Protein 3SIG (pdb70)

Radius of gyration: 17.41 Å; Cα contacts (8 Å, |Δi|>4): 545; chains: 1; bounding box: 47×41×45 Å

B-factor: mean 19.3, std 12.75, range [5.19, 103.25]

Structure (mmCIF, N/CA/C/O backbone):
data_3SIG
#
_entry.id   3SIG
#
_cell.length_a   50.130
_cell.length_b   106.390
_cell.length_c   44.160
_cell.angle_alpha   90.00
_cell.angle_beta   90.00
_cell.angle_gamma   90.00
#
_symmetry.space_group_name_H-M   'P 21 21 21'
#
loop_
_entity.id
_entity.type
_entity.pdbx_description
1 polymer 'poly(ADP-ribose) glycohydrolase'
2 non-polymer '[(2R,3S,4R,5R)-5-(6-AMINOPURIN-9-YL)-3,4-DIHYDROXY-OXOLAN-2-YL]METHYL [HYDROXY-[[(2R,3S,4R,5S)-3,4,5-TRIHYDROXYOXOLAN-2-YL]METHOXY]PHOSPHORYL] HYDROGEN PHOSPHATE'
3 water water
#
loop_
_atom_site.group_PDB
_atom_site.id
_atom_site.type_symbol
_atom_site.label_atom_id
_atom_site.label_alt_id
_atom_site.label_comp_id
_atom_site.label_asym_id
_atom_site.label_entity_id
_atom_site.label_seq_id
_atom_site.pdbx_PDB_ins_code
_atom_site.Cartn_x
_atom_site.Cartn_y
_atom_site.Cartn_z
_atom_site.occupancy
_atom_site.B_iso_or_equiv
_atom_site.auth_seq_id
_atom_site.auth_comp_id
_atom_site.auth_asym_id
_atom_site.auth_atom_id
_atom_site.pdbx_PDB_model_num
ATOM 1 N N . ARG A 1 1 ? 25.439 -7.574 -17.735 1.00 24.01 3 ARG A N 1
ATOM 2 C CA . ARG A 1 1 ? 25.076 -8.863 -18.331 1.00 25.60 3 ARG A CA 1
ATOM 3 C C . ARG A 1 1 ? 25.975 -9.996 -17.850 1.00 23.29 3 ARG A C 1
ATOM 4 O O . ARG A 1 1 ? 25.516 -11.113 -17.634 1.00 22.73 3 ARG A O 1
ATOM 9 N N . HIS A 1 2 ? 27.270 -9.752 -17.703 1.00 24.89 4 HIS A N 1
ATOM 10 C CA . HIS A 1 2 ? 28.132 -10.831 -17.271 1.00 21.64 4 HIS A CA 1
ATOM 11 C C . HIS A 1 2 ? 27.812 -11.257 -15.838 1.00 20.57 4 HIS A C 1
ATOM 12 O O . HIS A 1 2 ? 27.829 -12.440 -15.519 1.00 20.62 4 HIS A O 1
ATOM 27 N N . SER A 1 3 ? 27.534 -10.302 -14.970 1.00 21.52 5 SER A N 1
ATOM 28 C CA . SER A 1 3 ? 27.209 -10.645 -13.596 1.00 22.40 5 SER A CA 1
ATOM 29 C C . SER A 1 3 ? 25.886 -11.409 -13.510 1.00 16.49 5 SER A C 1
ATOM 30 O O . SER A 1 3 ? 25.751 -12.332 -12.719 1.00 18.97 5 SER A O 1
ATOM 38 N N . ARG A 1 4 ? 24.889 -10.981 -14.287 1.00 19.39 6 ARG A N 1
ATOM 39 C CA . ARG A 1 4 ? 23.631 -11.714 -14.383 1.00 15.96 6 ARG A CA 1
ATOM 40 C C . ARG A 1 4 ? 23.838 -13.132 -14.919 1.00 16.05 6 ARG A C 1
ATOM 41 O O . ARG A 1 4 ? 23.239 -14.065 -14.416 1.00 16.04 6 ARG A O 1
ATOM 62 N N . ARG A 1 5 ? 24.700 -13.301 -15.915 1.00 15.27 7 ARG A N 1
ATOM 63 C CA . ARG A 1 5 ? 24.975 -14.625 -16.451 1.00 16.52 7 ARG A CA 1
ATOM 64 C C . ARG A 1 5 ? 25.601 -15.508 -15.363 1.00 16.12 7 ARG A C 1
ATOM 65 O O . ARG A 1 5 ? 25.249 -16.691 -15.220 1.00 16.24 7 ARG A O 1
ATOM 86 N N . ALA A 1 6 ? 26.546 -14.963 -14.592 1.00 15.80 8 ALA A N 1
ATOM 87 C CA . ALA A 1 6 ? 27.184 -15.710 -13.516 1.00 17.20 8 ALA A CA 1
ATOM 88 C C . ALA A 1 6 ? 26.174 -16.125 -12.443 1.00 16.40 8 ALA A C 1
ATOM 89 O O . ALA A 1 6 ? 26.197 -17.253 -11.968 1.00 16.53 8 ALA A O 1
ATOM 96 N N . ILE A 1 7 ? 25.302 -15.205 -12.064 1.00 13.98 9 ILE A N 1
ATOM 97 C CA . ILE A 1 7 ? 24.272 -15.505 -11.083 1.00 13.55 9 ILE A CA 1
ATOM 98 C C . ILE A 1 7 ? 23.325 -16.605 -11.584 1.00 13.22 9 ILE A C 1
ATOM 99 O O . ILE A 1 7 ? 23.027 -17.564 -10.869 1.00 13.25 9 ILE A O 1
ATOM 115 N N . ALA A 1 8 ? 22.908 -16.490 -12.843 1.00 12.49 10 ALA A N 1
ATOM 116 C CA . ALA A 1 8 ? 22.072 -17.534 -13.437 1.00 12.55 10 ALA A CA 1
ATOM 117 C C . ALA A 1 8 ? 22.721 -18.904 -13.396 1.00 12.92 10 ALA A C 1
ATOM 118 O O . ALA A 1 8 ? 22.065 -19.882 -13.027 1.00 14.34 10 ALA A O 1
ATOM 125 N N . ALA A 1 9 ? 23.998 -18.998 -13.741 1.00 15.03 11 ALA A N 1
ATOM 126 C CA . ALA A 1 9 ? 24.671 -20.276 -13.701 1.00 14.72 11 ALA A CA 1
ATOM 127 C C . ALA A 1 9 ? 24.756 -20.803 -12.272 1.00 16.22 11 ALA A C 1
ATOM 128 O O . ALA A 1 9 ? 24.653 -22.008 -12.040 1.00 15.61 11 ALA A O 1
ATOM 135 N N . GLU A 1 10 ? 25.014 -19.912 -11.325 1.00 13.01 12 GLU A N 1
ATOM 136 C CA . GLU A 1 10 ? 25.081 -20.326 -9.922 1.00 14.28 12 GLU A CA 1
ATOM 137 C C . GLU A 1 10 ? 23.718 -20.884 -9.467 1.00 12.63 12 GLU A C 1
ATOM 138 O O . GLU A 1 10 ? 23.649 -21.894 -8.774 1.00 13.92 12 GLU A O 1
ATOM 150 N N . THR A 1 11 ? 22.645 -20.233 -9.897 1.00 12.87 13 THR A N 1
ATOM 151 C CA . THR A 1 11 ? 21.313 -20.710 -9.539 1.00 12.04 13 THR A CA 1
ATOM 152 C C . THR A 1 11 ? 21.063 -22.096 -10.131 1.00 12.59 13 THR A C 1
ATOM 153 O O . THR A 1 11 ? 20.561 -22.986 -9.440 1.00 12.96 13 THR A O 1
ATOM 164 N N . VAL A 1 12 ? 21.424 -22.317 -11.387 1.00 13.38 14 VAL A N 1
ATOM 165 C CA . VAL A 1 12 ? 21.300 -23.656 -11.929 1.00 15.75 14 VAL A CA 1
ATOM 166 C C . VAL A 1 12 ? 22.110 -24.688 -11.141 1.00 17.03 14 VAL A C 1
ATOM 167 O O . VAL A 1 12 ? 21.612 -25.782 -10.919 1.00 15.92 14 VAL A O 1
ATOM 180 N N . GLU A 1 13 ? 23.325 -24.345 -10.705 1.00 15.95 15 GLU A N 1
ATOM 181 C CA . GLU A 1 13 ? 24.138 -25.235 -9.859 1.00 14.67 15 GLU A CA 1
ATOM 182 C C . GLU A 1 13 ? 23.411 -25.542 -8.542 1.00 15.01 15 GLU A C 1
ATOM 183 O O . GLU A 1 13 ? 23.359 -26.683 -8.088 1.00 16.05 15 GLU A O 1
ATOM 195 N N . ILE A 1 14 ? 22.851 -24.501 -7.949 1.00 14.20 16 ILE A N 1
ATOM 196 C CA . ILE A 1 14 ? 22.121 -24.621 -6.685 1.00 16.12 16 ILE A CA 1
ATOM 197 C C . ILE A 1 14 ? 20.946 -25.568 -6.850 1.00 14.21 16 ILE A C 1
ATOM 198 O O . ILE A 1 14 ? 20.694 -26.434 -5.997 1.00 15.20 16 ILE A O 1
ATOM 214 N N . LEU A 1 15 ? 20.226 -25.427 -7.967 1.00 14.07 17 LEU A N 1
ATOM 215 C CA . LEU A 1 15 ? 19.061 -26.275 -8.200 1.00 13.73 17 LEU A CA 1
ATOM 216 C C . LEU A 1 15 ? 19.490 -27.723 -8.434 1.00 14.81 17 LEU A C 1
ATOM 217 O O . LEU A 1 15 ? 18.742 -28.629 -8.065 1.00 18.52 17 LEU A O 1
ATOM 233 N N . GLU A 1 16 ? 20.681 -27.964 -8.995 1.00 13.70 18 GLU A N 1
ATOM 234 C CA . GLU A 1 16 ? 21.176 -29.330 -9.127 1.00 17.08 18 GLU A CA 1
ATOM 235 C C . GLU A 1 16 ? 21.649 -29.912 -7.788 1.00 15.31 18 GLU A C 1
ATOM 236 O O . GLU A 1 16 ? 21.396 -31.073 -7.473 1.00 20.08 18 GLU A O 1
ATOM 248 N N . ARG A 1 17 ? 22.404 -29.135 -7.008 1.00 18.01 19 ARG A N 1
ATOM 249 C CA . ARG A 1 17 ? 23.032 -29.635 -5.792 1.00 18.77 19 ARG A CA 1
ATOM 250 C C . ARG A 1 17 ? 22.026 -29.701 -4.643 1.00 15.97 19 ARG A C 1
ATOM 251 O O . ARG A 1 17 ? 22.229 -30.460 -3.716 1.00 18.47 19 ARG A O 1
ATOM 272 N N . GLY A 1 18 ? 20.972 -28.907 -4.700 1.00 16.03 20 GLY A N 1
ATOM 273 C CA . GLY A 1 18 ? 19.925 -28.939 -3.685 1.00 16.20 20 GLY A CA 1
ATOM 274 C C . GLY A 1 18 ? 20.200 -28.131 -2.423 1.00 14.03 20 GLY A C 1
ATOM 275 O O . GLY A 1 18 ? 19.456 -28.273 -1.475 1.00 13.15 20 GLY A O 1
ATOM 279 N N . ARG A 1 19 ? 21.166 -27.227 -2.441 1.00 14.33 21 ARG A N 1
ATOM 280 C CA . ARG A 1 19 ? 21.484 -26.403 -1.273 1.00 13.43 21 ARG A CA 1
ATOM 281 C C . ARG A 1 19 ? 22.296 -25.204 -1.774 1.00 13.60 21 ARG A C 1
ATOM 282 O O . ARG A 1 19 ? 22.859 -25.226 -2.897 1.00 15.05 21 ARG A O 1
ATOM 303 N N . TYR A 1 20 ? 22.345 -24.153 -0.951 1.00 13.16 22 TYR A N 1
ATOM 304 C CA . TYR A 1 20 ? 23.202 -23.003 -1.215 1.00 12.74 22 TYR A CA 1
ATOM 305 C C . TYR A 1 20 ? 23.761 -22.475 0.077 1.00 12.59 22 TYR A C 1
ATOM 306 O O . TYR A 1 20 ? 23.284 -22.809 1.153 1.00 13.51 22 TYR A O 1
ATOM 324 N N . THR A 1 21 ? 24.791 -21.641 -0.025 1.00 13.59 23 THR A N 1
ATOM 325 C CA . THR A 1 21 ? 25.403 -21.026 1.124 1.00 13.27 23 THR A CA 1
ATOM 326 C C . THR A 1 21 ? 25.000 -19.556 1.221 1.00 14.83 23 THR A C 1
ATOM 327 O O . THR A 1 21 ? 25.259 -18.759 0.313 1.00 15.82 23 THR A O 1
ATOM 338 N N . ALA A 1 22 ? 24.330 -19.202 2.308 1.00 14.16 24 ALA A N 1
ATOM 339 C CA . ALA A 1 22 ? 23.922 -17.838 2.561 1.00 14.98 24 ALA A CA 1
ATOM 340 C C . ALA A 1 22 ? 25.099 -16.987 3.023 1.00 16.04 24 ALA A C 1
ATOM 341 O O . ALA A 1 22 ? 26.161 -17.505 3.373 1.00 15.64 24 ALA A O 1
ATOM 348 N N . PRO A 1 23 ? 24.924 -15.659 3.041 1.00 16.31 25 PRO A N 1
ATOM 349 C CA . PRO A 1 23 ? 26.070 -14.817 3.377 1.00 17.44 25 PRO A CA 1
ATOM 350 C C . PRO A 1 23 ? 26.617 -15.023 4.784 1.00 18.91 25 PRO A C 1
ATOM 351 O O . PRO A 1 23 ? 27.807 -14.793 4.993 1.00 21.06 25 PRO A O 1
ATOM 362 N N . SER A 1 24 ? 25.774 -15.443 5.723 1.00 18.42 26 SER A N 1
ATOM 363 C CA . SER A 1 24 ? 26.230 -15.733 7.088 1.00 19.70 26 SER A CA 1
ATOM 364 C C . SER A 1 24 ? 27.111 -16.951 7.111 1.00 17.40 26 SER A C 1
ATOM 365 O O . SER A 1 24 ? 27.862 -17.142 8.071 1.00 21.40 26 SER A O 1
ATOM 373 N N . GLY A 1 25 ? 27.038 -17.773 6.084 1.00 18.42 27 GLY A N 1
ATOM 374 C CA . GLY A 1 25 ? 27.694 -19.064 6.066 1.00 16.47 27 GLY A CA 1
ATOM 375 C C . GLY A 1 25 ? 26.740 -20.215 6.283 1.00 16.65 27 GLY A C 1
ATOM 376 O O . GLY A 1 25 ? 27.117 -21.359 6.047 1.00 16.48 27 GLY A O 1
ATOM 380 N N . ARG A 1 26 ? 25.509 -19.934 6.699 1.00 17.16 28 ARG A N 1
ATOM 381 C CA . ARG A 1 26 ? 24.482 -20.960 6.831 1.00 15.80 28 ARG A CA 1
ATOM 382 C C . ARG A 1 26 ? 24.309 -21.677 5.491 1.00 12.49 28 ARG A C 1
ATOM 383 O O . ARG A 1 26 ? 24.174 -21.042 4.460 1.00 13.88 28 ARG A O 1
ATOM 404 N N . VAL A 1 27 ? 24.268 -23.007 5.523 1.00 13.87 29 VAL A N 1
ATOM 405 C CA . VAL A 1 27 ? 23.984 -23.799 4.340 1.00 13.06 29 VAL A CA 1
ATOM 406 C C 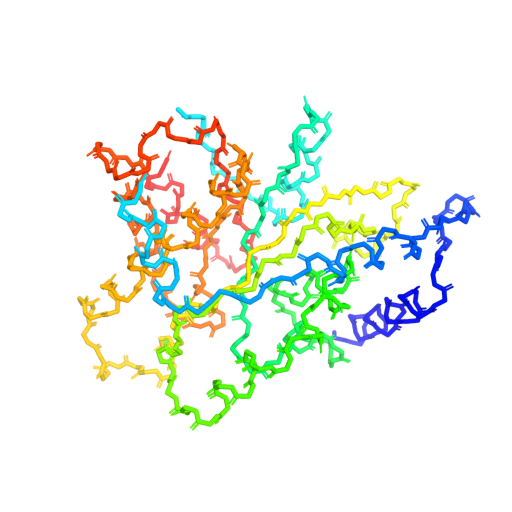. VAL A 1 27 ? 22.493 -24.158 4.355 1.00 11.90 29 VAL A C 1
ATOM 407 O O . VAL A 1 27 ? 21.998 -24.836 5.258 1.00 14.30 29 VAL A O 1
ATOM 420 N N . VAL A 1 28 ? 21.795 -23.657 3.366 1.00 11.14 30 VAL A N 1
ATOM 421 C CA . VAL A 1 28 ? 20.356 -23.745 3.292 1.00 12.66 30 VAL A CA 1
ATOM 422 C C . VAL A 1 28 ? 19.932 -24.854 2.322 1.00 12.45 30 VAL A C 1
ATOM 423 O O . VAL A 1 28 ? 20.270 -24.815 1.144 1.00 11.46 30 VAL A O 1
ATOM 436 N N . PRO A 1 29 ? 19.161 -25.849 2.805 1.00 12.01 31 PRO A N 1
ATOM 437 C CA . PRO A 1 29 ? 18.678 -26.918 1.926 1.00 12.00 31 PRO A CA 1
ATOM 438 C C . PRO A 1 29 ? 17.440 -26.500 1.136 1.00 12.48 31 PRO A C 1
ATOM 439 O O . PRO A 1 29 ? 16.561 -25.904 1.734 1.00 13.57 31 PRO A O 1
ATOM 450 N N . ILE A 1 30 ? 17.390 -26.801 -0.148 1.00 11.29 32 ILE A N 1
ATOM 451 C CA . ILE A 1 30 ? 16.218 -26.455 -0.962 1.00 10.60 32 ILE A CA 1
ATOM 452 C C . ILE A 1 30 ? 15.731 -27.607 -1.823 1.00 11.43 32 ILE A C 1
ATOM 453 O O . ILE A 1 30 ? 14.708 -27.470 -2.506 1.00 10.81 32 ILE A O 1
ATOM 469 N N . ALA A 1 31 ? 16.402 -28.758 -1.813 1.00 11.00 33 ALA A N 1
ATOM 470 C CA . ALA A 1 31 ? 16.041 -29.804 -2.764 1.00 14.25 33 ALA A CA 1
ATOM 471 C C . ALA A 1 31 ? 14.599 -30.262 -2.595 1.00 11.44 33 ALA A C 1
ATOM 472 O O . ALA A 1 31 ? 13.892 -30.461 -3.586 1.00 11.52 33 ALA A O 1
ATOM 479 N N . ASP A 1 32 ? 14.149 -30.449 -1.372 1.00 11.20 34 ASP A N 1
ATOM 480 C CA . ASP A 1 32 ? 12.799 -30.943 -1.161 1.00 12.48 34 ASP A CA 1
ATOM 481 C C . ASP A 1 32 ? 11.771 -29.934 -1.656 1.00 11.75 34 ASP A C 1
ATOM 482 O O . ASP A 1 32 ? 10.802 -30.301 -2.332 1.00 12.76 34 ASP A O 1
ATOM 491 N N . HIS A 1 33 ? 11.926 -28.668 -1.313 1.00 11.98 35 HIS A N 1
ATOM 492 C CA . HIS A 1 33 ? 10.960 -27.680 -1.769 1.00 12.88 35 HIS A CA 1
ATOM 493 C C . HIS A 1 33 ? 10.984 -27.516 -3.281 1.00 9.64 35 HIS A C 1
ATOM 494 O O . HIS A 1 33 ? 9.914 -27.360 -3.897 1.00 10.54 35 HIS A O 1
ATOM 509 N N . VAL A 1 34 ? 12.152 -27.577 -3.909 1.00 9.86 36 VAL A N 1
ATOM 510 C CA . VAL A 1 34 ? 12.235 -27.497 -5.366 1.00 10.69 36 VAL A CA 1
ATOM 511 C C . VAL A 1 34 ? 11.530 -28.693 -5.993 1.00 9.27 36 VAL A C 1
ATOM 512 O O . VAL A 1 34 ? 10.732 -28.535 -6.918 1.00 10.10 36 VAL A O 1
ATOM 525 N N . ALA A 1 35 ? 11.813 -29.894 -5.507 1.00 10.88 37 ALA A N 1
ATOM 526 C CA . ALA A 1 35 ? 11.167 -31.111 -6.018 1.00 12.34 37 ALA A CA 1
ATOM 527 C C . ALA A 1 35 ? 9.664 -31.067 -5.856 1.00 10.56 37 ALA A C 1
ATOM 528 O O . ALA A 1 35 ? 8.943 -31.466 -6.783 1.00 12.27 37 ALA A O 1
ATOM 535 N N . GLN A 1 36 ? 9.174 -30.536 -4.748 1.00 11.08 38 GLN A N 1
ATOM 536 C CA . GLN A 1 36 ? 7.745 -30.413 -4.521 1.00 12.28 38 GLN A CA 1
ATOM 537 C C . GLN A 1 36 ? 7.152 -29.449 -5.535 1.00 10.61 38 GLN A C 1
ATOM 538 O O . GLN A 1 36 ? 6.084 -29.697 -6.107 1.00 10.94 38 GLN A O 1
ATOM 552 N N . ALA A 1 37 ? 7.794 -28.317 -5.764 1.00 9.37 39 ALA A N 1
ATOM 553 C CA . ALA A 1 37 ? 7.301 -27.361 -6.731 1.00 8.52 39 ALA A CA 1
ATOM 554 C C . ALA A 1 37 ? 7.237 -27.980 -8.124 1.00 8.56 39 ALA A C 1
ATOM 555 O O . ALA A 1 37 ? 6.256 -27.778 -8.848 1.00 9.41 39 ALA A O 1
ATOM 562 N N . VAL A 1 38 ? 8.266 -28.716 -8.527 1.00 9.45 40 VAL A N 1
ATOM 563 C CA . VAL A 1 38 ? 8.274 -29.338 -9.845 1.00 10.28 40 VAL A CA 1
ATOM 564 C C . VAL A 1 38 ? 7.151 -30.367 -9.961 1.00 8.64 40 VAL A C 1
ATOM 565 O O . VAL A 1 38 ? 6.393 -30.369 -10.922 1.00 9.96 40 VAL A O 1
ATOM 578 N N . ARG A 1 39 ? 7.036 -31.233 -8.959 1.00 10.15 41 ARG A N 1
ATOM 579 C CA . ARG A 1 39 ? 6.018 -32.297 -9.000 1.00 11.52 41 ARG A CA 1
ATOM 580 C C . ARG A 1 39 ? 4.593 -31.757 -8.976 1.00 10.45 41 ARG A C 1
ATOM 581 O O . ARG A 1 39 ? 3.686 -32.415 -9.491 1.00 13.61 41 ARG A O 1
ATOM 602 N N . GLY A 1 40 ? 4.422 -30.571 -8.420 1.00 9.70 42 GLY A N 1
ATOM 603 C CA . GLY A 1 40 ? 3.119 -29.932 -8.344 1.00 9.99 42 GLY A CA 1
ATOM 604 C C . GLY A 1 40 ? 2.797 -29.016 -9.515 1.00 9.66 42 GLY A C 1
ATOM 605 O O . GLY A 1 40 ? 1.730 -28.431 -9.585 1.00 9.66 42 GLY A O 1
ATOM 609 N N . THR A 1 41 ? 3.753 -28.864 -10.431 1.00 8.53 43 THR A N 1
ATOM 610 C CA . THR A 1 41 ? 3.555 -27.968 -11.581 1.00 8.20 43 THR A CA 1
ATOM 611 C C . THR A 1 41 ? 2.516 -28.496 -12.529 1.00 8.98 43 THR A C 1
ATOM 612 O O . THR A 1 41 ? 2.531 -29.688 -12.840 1.00 11.68 43 THR A O 1
ATOM 623 N N . ARG A 1 42 ? 1.640 -27.625 -12.994 1.00 9.58 44 ARG A N 1
ATOM 624 C CA . ARG A 1 42 ? 0.558 -28.021 -13.871 1.00 9.85 44 ARG A CA 1
ATOM 625 C C . ARG A 1 42 ? 0.460 -27.107 -15.066 1.00 9.52 44 ARG A C 1
ATOM 626 O O . ARG A 1 42 ? 0.572 -25.883 -14.965 1.00 10.97 44 ARG A O 1
ATOM 647 N N . LEU A 1 43 ? 0.236 -27.705 -16.221 1.00 10.54 45 LEU A N 1
ATOM 648 C CA . LEU A 1 43 ? -0.106 -26.966 -17.425 1.00 10.88 45 LEU A CA 1
ATOM 649 C C . LEU A 1 43 ? -1.615 -26.883 -17.565 1.00 9.90 45 LEU A C 1
ATOM 650 O O . LEU A 1 43 ? -2.278 -27.910 -17.562 1.00 12.41 45 LEU A O 1
ATOM 666 N N . TYR A 1 44 ? -2.139 -25.684 -17.681 1.00 9.95 46 TYR A N 1
ATOM 667 C CA . TYR A 1 44 ? -3.551 -25.455 -17.994 1.00 10.62 46 TYR A CA 1
ATOM 668 C C . TYR A 1 44 ? -3.708 -25.027 -19.435 1.00 13.45 46 TYR A C 1
ATOM 669 O O . TYR A 1 44 ? -3.134 -24.011 -19.846 1.00 13.48 46 TYR A O 1
ATOM 687 N N . ARG A 1 45 ? -4.474 -25.801 -20.202 1.00 13.45 47 ARG A N 1
ATOM 688 C CA . ARG A 1 45 ? -4.841 -25.420 -21.560 1.00 14.11 47 ARG A CA 1
ATOM 689 C C . ARG A 1 45 ? -5.919 -24.344 -21.515 1.00 12.52 47 ARG A C 1
ATOM 690 O O . ARG A 1 45 ? -6.662 -24.233 -20.550 1.00 13.41 47 ARG A O 1
ATOM 711 N N . PRO A 1 46 ? -6.054 -23.595 -22.619 1.00 13.14 48 PRO A N 1
ATOM 712 C CA . PRO A 1 46 ? -6.992 -22.478 -22.648 1.00 13.81 48 PRO A CA 1
ATOM 713 C C . PRO A 1 46 ? -8.397 -22.860 -22.230 1.00 14.00 48 PRO A C 1
ATOM 714 O O . PRO A 1 46 ? -9.032 -22.110 -21.493 1.00 16.61 48 PRO A O 1
ATOM 725 N N . GLU A 1 47 ? -8.864 -24.033 -22.664 1.00 15.33 49 GLU A N 1
ATOM 726 C CA . GLU A 1 47 ? -10.243 -24.416 -22.428 1.00 18.15 49 GLU A CA 1
ATOM 727 C C . GLU A 1 47 ? -10.498 -24.878 -20.998 1.00 16.50 49 GLU A C 1
ATOM 728 O O . GLU A 1 47 ? -11.602 -24.744 -20.491 1.00 17.35 49 GLU A O 1
ATOM 740 N N . LYS A 1 48 ? -9.462 -25.355 -20.311 1.00 16.52 50 LYS A N 1
ATOM 741 C CA . LYS A 1 48 ? -9.623 -25.706 -18.918 1.00 15.06 50 LYS A CA 1
ATOM 742 C C . LYS A 1 48 ? -9.779 -24.435 -18.068 1.00 14.99 50 LYS A C 1
ATOM 743 O O . LYS A 1 48 ? -10.607 -24.361 -17.159 1.00 15.09 50 LYS A O 1
ATOM 762 N N . LEU A 1 49 ? -8.999 -23.405 -18.400 1.00 14.60 51 LEU A N 1
ATOM 763 C CA . LEU A 1 49 ? -9.127 -22.116 -17.733 1.00 12.92 51 LEU A CA 1
ATOM 764 C C . LEU A 1 49 ? -10.510 -21.486 -18.016 1.00 11.78 51 LEU A C 1
ATOM 765 O O . LEU A 1 49 ? -11.117 -20.864 -17.150 1.00 14.19 51 LEU A O 1
ATOM 781 N N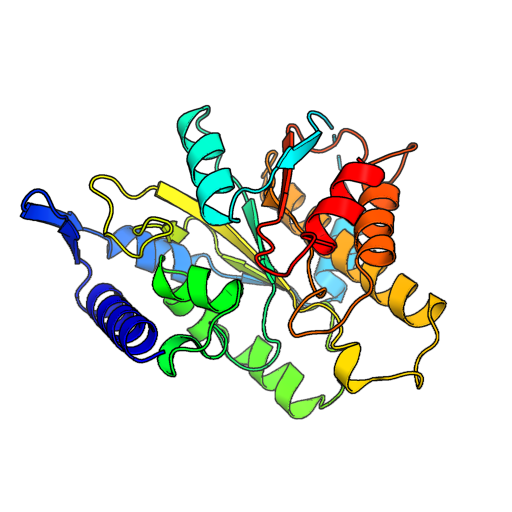 . ALA A 1 50 ? -11.001 -21.662 -19.243 1.00 14.80 52 ALA A N 1
ATOM 782 C CA . ALA A 1 50 ? -12.337 -21.181 -19.589 1.00 13.92 52 ALA A CA 1
ATOM 783 C C . ALA A 1 50 ? -13.393 -21.862 -18.718 1.00 15.07 52 ALA A C 1
ATOM 784 O O . ALA A 1 50 ? -14.341 -21.226 -18.273 1.00 15.98 52 ALA A O 1
ATOM 791 N N . VAL A 1 51 ? -13.222 -23.158 -18.457 1.00 16.27 53 VAL A N 1
ATOM 792 C CA . VAL A 1 51 ? -14.120 -23.832 -17.536 1.00 19.20 53 VAL A CA 1
ATOM 793 C C . VAL A 1 51 ? -14.075 -23.233 -16.129 1.00 19.39 53 VAL A C 1
ATOM 794 O O . VAL A 1 51 ? -15.132 -23.019 -15.538 1.00 19.99 53 VAL A O 1
ATOM 807 N N . LEU A 1 52 ? -12.878 -22.887 -15.636 1.00 20.86 54 LEU A N 1
ATOM 808 C CA . LEU A 1 52 ? -12.768 -22.223 -14.325 1.00 24.51 54 LEU A CA 1
ATOM 809 C C . LEU A 1 52 ? -13.566 -20.909 -14.282 1.00 23.79 54 LEU A C 1
ATOM 810 O O . LEU A 1 52 ? -14.242 -20.577 -13.292 1.00 24.15 54 LEU A O 1
ATOM 826 N N . LEU A 1 53 ? -13.547 -20.172 -15.385 1.00 18.61 55 LEU A N 1
ATOM 827 C CA . LEU A 1 53 ? -14.255 -18.894 -15.449 1.00 19.80 55 LEU A CA 1
ATOM 828 C C . LEU A 1 53 ? -15.780 -19.010 -15.445 1.00 21.63 55 LEU A C 1
ATOM 829 O O . LEU A 1 53 ? -16.477 -18.057 -15.145 1.00 22.80 55 LEU A O 1
ATOM 845 N N . GLU A 1 54 ? -16.326 -20.167 -15.831 1.00 21.56 56 GLU A N 1
ATOM 846 C CA . GLU A 1 54 ? -17.769 -20.385 -15.732 1.00 25.64 56 GLU A CA 1
ATOM 847 C C . GLU A 1 54 ? -18.134 -20.583 -14.279 1.00 33.15 56 GLU A C 1
ATOM 848 O O . GLU A 1 54 ? -19.254 -20.283 -13.862 1.00 40.21 56 GLU A O 1
ATOM 860 N N . GLY A 1 55 ? -17.196 -21.139 -13.524 1.00 42.84 57 GLY A N 1
ATOM 861 C CA . GLY A 1 55 ? -17.398 -21.380 -12.109 1.00 55.47 57 GLY A CA 1
ATOM 862 C C . GLY A 1 55 ? -17.245 -20.112 -11.293 1.00 62.73 57 GLY A C 1
ATOM 863 O O . GLY A 1 55 ? -17.206 -20.159 -10.065 1.00 66.65 57 GLY A O 1
ATOM 867 N N . THR A 1 65 ? -11.364 -5.703 -1.342 1.00 22.40 67 THR A N 1
ATOM 868 C CA . THR A 1 65 ? -9.972 -6.029 -1.682 1.00 18.73 67 THR A CA 1
ATOM 869 C C . THR A 1 65 ? -9.040 -4.846 -1.417 1.00 18.46 67 THR A C 1
ATOM 870 O O . THR A 1 65 ? -9.346 -3.716 -1.798 1.00 20.32 67 THR A O 1
ATOM 881 N N A ARG A 1 66 ? -7.907 -5.108 -0.770 0.51 13.42 68 ARG A N 1
ATOM 882 N N B ARG A 1 66 ? -7.933 -5.095 -0.734 0.49 12.84 68 ARG A N 1
ATOM 883 C CA A ARG A 1 66 ? -6.831 -4.129 -0.613 0.51 14.36 68 ARG A CA 1
ATOM 884 C CA B ARG A 1 66 ? -6.882 -4.103 -0.661 0.49 14.46 68 ARG A CA 1
ATOM 885 C C A ARG A 1 66 ? -6.000 -4.076 -1.899 0.51 12.72 68 ARG A C 1
ATOM 886 C C B ARG A 1 66 ? -6.182 -4.116 -2.010 0.49 12.07 68 ARG A C 1
ATOM 887 O O A ARG A 1 66 ? -5.355 -5.076 -2.260 0.51 12.15 68 ARG A O 1
ATOM 888 O O B ARG A 1 66 ? -5.815 -5.189 -2.519 0.49 9.94 68 ARG A O 1
ATOM 929 N N . ILE A 1 67 ? -6.012 -2.938 -2.599 1.00 13.79 69 ILE A N 1
ATOM 930 C CA . ILE A 1 67 ? -5.277 -2.791 -3.853 1.00 15.47 69 ILE A CA 1
ATOM 931 C C . ILE A 1 67 ? -4.187 -1.754 -3.641 1.00 17.47 69 ILE A C 1
ATOM 932 O O . ILE A 1 67 ? -4.466 -0.623 -3.212 1.00 21.17 69 ILE A O 1
ATOM 949 N N . GLU A 1 68 ? -2.936 -2.125 -3.893 1.00 17.46 70 GLU A N 1
ATOM 950 C CA . GLU A 1 68 ? -1.789 -1.221 -3.735 1.00 19.36 70 GLU A CA 1
ATOM 951 C C . GLU A 1 68 ? -1.063 -1.158 -5.077 1.00 15.23 70 GLU A C 1
ATOM 952 O O . GLU A 1 68 ? -0.948 -2.175 -5.757 1.00 14.51 70 GLU A O 1
ATOM 964 N N . VAL A 1 69 ? -0.545 0.006 -5.428 1.00 15.93 71 VAL A N 1
ATOM 965 C CA . VAL A 1 69 ? 0.421 0.147 -6.506 1.00 14.41 71 VAL A CA 1
ATOM 966 C C . VAL A 1 69 ? 1.706 0.570 -5.841 1.00 13.80 71 VAL A C 1
ATOM 967 O O . VAL A 1 69 ? 1.715 1.560 -5.094 1.00 15.94 71 VAL A O 1
ATOM 980 N N . THR A 1 70 ? 2.796 -0.152 -6.097 1.00 13.38 72 THR A N 1
ATOM 981 C CA . THR A 1 70 ? 4.083 0.164 -5.489 1.00 13.08 72 THR A CA 1
ATOM 982 C C . THR A 1 70 ? 5.160 0.135 -6.547 1.00 13.02 72 THR A C 1
ATOM 983 O O . THR A 1 70 ? 4.916 -0.353 -7.667 1.00 12.59 72 THR A O 1
ATOM 994 N N . GLU A 1 71 ? 6.332 0.652 -6.188 1.00 13.64 73 GLU A N 1
ATOM 995 C CA . GLU A 1 71 ? 7.505 0.569 -7.071 1.00 14.52 73 GLU A CA 1
ATOM 996 C C . GLU A 1 71 ? 8.395 -0.634 -6.761 1.00 16.05 73 GLU A C 1
ATOM 997 O O . GLU A 1 71 ? 9.549 -0.698 -7.218 1.00 16.09 73 GLU A O 1
ATOM 1009 N N . GLU A 1 72 ? 7.852 -1.579 -6.007 1.00 13.06 74 GLU A N 1
ATOM 1010 C CA . GLU A 1 72 ? 8.550 -2.802 -5.694 1.00 13.11 74 GLU A CA 1
ATOM 1011 C C . GLU A 1 72 ? 8.754 -3.645 -6.916 1.00 11.03 74 GLU A C 1
ATOM 1012 O O . GLU A 1 72 ? 7.952 -3.660 -7.839 1.00 10.46 74 GLU A O 1
ATOM 1024 N N . THR A 1 73 ? 9.813 -4.434 -6.893 1.00 10.45 75 THR A N 1
ATOM 1025 C CA . THR A 1 73 ? 9.915 -5.561 -7.794 1.00 10.11 75 THR A CA 1
ATOM 1026 C C . THR A 1 73 ? 8.852 -6.596 -7.413 1.00 9.33 75 THR A C 1
ATOM 1027 O O . THR A 1 73 ? 8.327 -6.623 -6.289 1.00 9.52 75 THR A O 1
ATOM 1038 N N . THR A 1 74 ? 8.555 -7.484 -8.350 1.00 8.48 76 THR A N 1
ATOM 1039 C CA . THR A 1 74 ? 7.663 -8.615 -8.085 1.00 9.07 76 THR A CA 1
ATOM 1040 C C . THR A 1 74 ? 8.090 -9.345 -6.823 1.00 8.14 76 THR A C 1
ATOM 1041 O O . THR A 1 74 ? 7.276 -9.633 -5.933 1.00 9.09 76 THR A O 1
ATOM 1052 N N . LEU A 1 75 ? 9.351 -9.706 -6.751 1.00 8.76 77 LEU A N 1
ATOM 1053 C CA . LEU A 1 75 ? 9.822 -10.477 -5.603 1.00 10.18 77 LEU A CA 1
ATOM 1054 C C . LEU A 1 75 ? 9.800 -9.714 -4.308 1.00 9.63 77 LEU A C 1
ATOM 1055 O O . LEU A 1 75 ? 9.491 -10.292 -3.265 1.00 10.56 77 LEU A O 1
ATOM 1071 N N . ALA A 1 76 ? 10.088 -8.421 -4.331 1.00 10.02 78 ALA A N 1
ATOM 1072 C CA . ALA A 1 76 ? 10.084 -7.648 -3.095 1.00 10.28 78 ALA A CA 1
ATOM 1073 C C . ALA A 1 76 ? 8.664 -7.587 -2.547 1.00 10.58 78 ALA A C 1
ATOM 1074 O O . ALA A 1 76 ? 8.419 -7.746 -1.355 1.00 11.49 78 ALA A O 1
ATOM 1081 N N . ALA A 1 77 ? 7.698 -7.363 -3.424 1.00 9.86 79 ALA A N 1
ATOM 1082 C CA . ALA A 1 77 ? 6.308 -7.330 -2.980 1.00 9.18 79 ALA A CA 1
ATOM 1083 C C . ALA A 1 77 ? 5.917 -8.694 -2.429 1.00 8.80 79 ALA A C 1
ATOM 1084 O O . ALA A 1 77 ? 5.252 -8.789 -1.375 1.00 10.46 79 ALA A O 1
ATOM 1091 N N . ALA A 1 78 ? 6.257 -9.761 -3.111 1.00 9.31 80 ALA A N 1
ATOM 1092 C CA . ALA A 1 78 ? 5.945 -11.109 -2.637 1.00 9.04 80 ALA A CA 1
ATOM 1093 C C . ALA A 1 78 ? 6.564 -11.389 -1.281 1.00 9.40 80 ALA A C 1
ATOM 1094 O O . ALA A 1 78 ? 5.908 -11.940 -0.389 1.00 10.78 80 ALA A O 1
ATOM 1101 N N . ARG A 1 79 ? 7.789 -10.937 -1.056 1.00 9.69 81 ARG A N 1
ATOM 1102 C CA . ARG A 1 79 ? 8.458 -11.169 0.213 1.00 10.86 81 ARG A CA 1
ATOM 1103 C C . ARG A 1 79 ? 7.773 -10.417 1.328 1.00 12.33 81 ARG A C 1
ATOM 1104 O O . ARG A 1 79 ? 7.626 -10.933 2.446 1.00 12.78 81 ARG A O 1
ATOM 1125 N N . ARG A 1 80 ? 7.391 -9.171 1.067 1.00 10.99 82 ARG A N 1
ATOM 1126 C CA . ARG A 1 80 ? 6.687 -8.347 2.038 1.00 12.81 82 ARG A CA 1
ATOM 1127 C C . ARG A 1 80 ? 5.388 -9.014 2.459 1.00 14.52 82 ARG A C 1
ATOM 1128 O O . ARG A 1 80 ? 5.079 -9.129 3.651 1.00 15.55 82 ARG A O 1
ATOM 1149 N N . LEU A 1 81 ? 4.590 -9.429 1.494 1.00 11.62 83 LEU A N 1
ATOM 1150 C CA . LEU A 1 81 ? 3.324 -10.064 1.804 1.00 11.33 83 LEU A CA 1
ATOM 1151 C C . LEU A 1 81 ? 3.520 -11.392 2.535 1.00 12.48 83 LEU A C 1
ATOM 1152 O O . LEU A 1 81 ? 2.769 -11.711 3.455 1.00 12.95 83 LEU A O 1
ATOM 1168 N N . THR A 1 82 ? 4.526 -12.155 2.147 1.00 11.12 84 THR A N 1
ATOM 1169 C CA . THR A 1 82 ? 4.740 -13.467 2.732 1.00 11.72 84 THR A CA 1
ATOM 1170 C C . THR A 1 82 ? 5.141 -13.327 4.205 1.00 15.11 84 THR A C 1
ATOM 1171 O O . THR A 1 82 ? 4.735 -14.148 5.031 1.00 16.53 84 THR A O 1
ATOM 1182 N N . GLY A 1 83 ? 5.813 -12.254 4.569 1.00 12.51 85 GLY A N 1
ATOM 1183 C CA . GLY A 1 83 ? 6.205 -12.044 5.961 1.00 16.02 85 GLY A CA 1
ATOM 1184 C C . GLY A 1 83 ? 5.009 -11.707 6.848 1.00 17.02 85 GLY A C 1
ATOM 1185 O O . GLY A 1 83 ? 5.080 -11.855 8.089 1.00 18.18 85 GLY A O 1
ATOM 1189 N N . ALA A 1 84 ? 3.908 -11.246 6.249 1.00 16.46 86 ALA A N 1
ATOM 1190 C CA . ALA A 1 84 ? 2.800 -10.647 7.010 1.00 15.88 86 ALA A CA 1
ATOM 1191 C C . ALA A 1 84 ? 1.659 -11.607 7.299 1.00 15.13 86 ALA A C 1
ATOM 1192 O O . ALA A 1 84 ? 0.849 -11.312 8.168 1.00 15.98 86 ALA A O 1
ATOM 1199 N N . ALA A 1 85 ? 1.602 -12.752 6.631 1.00 14.51 87 ALA A N 1
ATOM 1200 C CA . ALA A 1 85 ? 0.533 -13.725 6.840 1.00 16.24 87 ALA A CA 1
ATOM 1201 C C . ALA A 1 85 ? 0.933 -15.060 6.243 1.00 14.58 87 ALA A C 1
ATOM 1202 O O . ALA A 1 85 ? 1.765 -15.091 5.352 1.00 18.59 87 ALA A O 1
ATOM 1209 N N . GLY A 1 86 ? 0.309 -16.144 6.667 1.00 16.90 88 GLY A N 1
ATOM 1210 C CA . GLY A 1 86 ? 0.760 -17.472 6.311 1.00 18.74 88 GLY A CA 1
ATOM 1211 C C . GLY A 1 86 ? 0.223 -18.056 5.009 1.00 21.49 88 GLY A C 1
ATOM 1212 O O . GLY A 1 86 ? 0.661 -19.134 4.598 1.00 23.64 88 GLY A O 1
ATOM 1216 N N . ASP A 1 87 ? -0.725 -17.395 4.345 1.00 16.15 89 ASP A N 1
ATOM 1217 C CA . ASP A 1 87 ? -1.277 -17.951 3.113 1.00 15.46 89 ASP A CA 1
ATOM 1218 C C . ASP A 1 87 ? -0.300 -17.644 1.970 1.00 14.69 89 ASP A C 1
ATOM 1219 O O . ASP A 1 87 ? 0.212 -16.531 1.821 1.00 13.37 89 ASP A O 1
ATOM 1228 N N . GLN A 1 88 ? -0.022 -18.659 1.163 1.00 13.81 90 GLN A N 1
ATOM 1229 C CA . GLN A 1 88 ? 0.930 -18.521 0.061 1.00 11.17 90 GLN A CA 1
ATOM 1230 C C . GLN A 1 88 ? 0.476 -17.510 -1.007 1.00 10.34 90 GLN A C 1
ATOM 1231 O O . GLN A 1 88 ? -0.661 -17.587 -1.501 1.00 11.44 90 GLN A O 1
ATOM 1245 N N . VAL A 1 89 ? 1.353 -16.585 -1.341 1.00 9.77 91 VAL A N 1
ATOM 1246 C CA . VAL A 1 89 ? 1.078 -15.532 -2.300 1.00 10.13 91 VAL A CA 1
ATOM 1247 C C . VAL A 1 89 ? 1.290 -16.088 -3.706 1.00 8.43 91 VAL A C 1
ATOM 1248 O O . VAL A 1 89 ? 2.164 -16.948 -3.908 1.00 11.11 91 VAL A O 1
ATOM 1261 N N . ALA A 1 90 ? 0.513 -15.632 -4.676 1.00 8.06 92 ALA A N 1
ATOM 1262 C CA . ALA A 1 90 ? 0.746 -15.964 -6.099 1.00 8.01 92 ALA A CA 1
ATOM 1263 C C . ALA A 1 90 ? 1.235 -14.747 -6.841 1.00 6.28 92 ALA A C 1
ATOM 1264 O O . ALA A 1 90 ? 0.742 -13.634 -6.650 1.00 8.36 92 ALA A O 1
ATOM 1271 N N . CYS A 1 91 ? 2.203 -14.954 -7.730 1.00 6.81 93 CYS A N 1
ATOM 1272 C CA . CYS A 1 91 ? 2.821 -13.924 -8.539 1.00 6.26 93 CYS A CA 1
ATOM 1273 C C . CYS A 1 91 ? 2.742 -14.228 -10.015 1.00 6.62 93 CYS A C 1
ATOM 1274 O O . CYS A 1 91 ? 3.012 -15.359 -10.422 1.00 7.34 93 CYS A O 1
ATOM 1282 N N . LEU A 1 92 ? 2.393 -13.232 -10.807 1.00 6.62 94 LEU A N 1
ATOM 1283 C CA . LEU A 1 92 ? 2.420 -13.352 -12.258 1.00 6.81 94 LEU A CA 1
ATOM 1284 C C . LEU A 1 92 ? 3.845 -13.185 -12.794 1.00 7.37 94 LEU A C 1
ATOM 1285 O O . LEU A 1 92 ? 4.482 -12.162 -12.529 1.00 6.97 94 LEU A O 1
ATOM 1301 N N . ASN A 1 93 ? 4.307 -14.213 -13.502 1.00 7.12 95 ASN A N 1
ATOM 1302 C CA . ASN A 1 93 ? 5.528 -14.197 -14.287 1.00 6.96 95 ASN A CA 1
ATOM 1303 C C . ASN A 1 93 ? 5.212 -13.669 -15.666 1.00 7.02 95 ASN A C 1
ATOM 1304 O O . ASN A 1 93 ? 4.340 -14.216 -16.351 1.00 7.11 95 ASN A O 1
ATOM 1315 N N . PHE A 1 94 ? 5.897 -12.579 -16.053 1.00 7.30 96 PHE A N 1
ATOM 1316 C CA . PHE A 1 94 ? 5.674 -11.935 -17.343 1.00 7.86 96 PHE A CA 1
ATOM 1317 C C . PHE A 1 94 ? 6.464 -12.755 -18.367 1.00 8.03 96 PHE A C 1
ATOM 1318 O O . PHE A 1 94 ? 7.604 -12.446 -18.777 1.00 8.89 96 PHE A O 1
ATOM 1335 N N . ALA A 1 95 ? 5.844 -13.851 -18.782 1.00 7.85 97 ALA A N 1
ATOM 1336 C CA . ALA A 1 95 ? 6.554 -14.968 -19.363 1.00 8.41 97 ALA A CA 1
ATOM 1337 C C . ALA A 1 95 ? 6.919 -14.803 -20.808 1.00 8.06 97 ALA A C 1
ATOM 1338 O O . ALA A 1 95 ? 6.168 -14.208 -21.595 1.00 9.22 97 ALA A O 1
ATOM 1345 N N . SER A 1 96 ? 8.035 -15.428 -21.178 1.00 9.20 98 SER A N 1
ATOM 1346 C CA . SER A 1 96 ? 8.337 -15.812 -22.543 1.00 9.59 98 SER A CA 1
ATOM 1347 C C . SER A 1 96 ? 7.422 -16.964 -22.920 1.00 9.01 98 SER A C 1
ATOM 1348 O O . SER A 1 96 ? 7.211 -17.916 -22.172 1.00 9.81 98 SER A O 1
ATOM 1356 N N . ALA A 1 97 ? 6.900 -16.929 -24.138 1.00 10.02 99 ALA A N 1
ATOM 1357 C CA . ALA A 1 97 ? 6.147 -18.053 -24.680 1.00 11.48 99 ALA A CA 1
ATOM 1358 C C . ALA A 1 97 ? 7.038 -19.193 -25.153 1.00 11.68 99 ALA A C 1
ATOM 1359 O O . ALA A 1 97 ? 6.554 -20.307 -25.368 1.00 12.60 99 ALA A O 1
ATOM 1366 N N . GLU A 1 98 ? 8.323 -18.900 -25.325 1.00 11.22 100 GLU A N 1
ATOM 1367 C CA . GLU A 1 98 ? 9.245 -19.769 -26.081 1.00 13.10 100 GLU A CA 1
ATOM 1368 C C . GLU A 1 98 ? 10.379 -20.371 -25.255 1.00 12.70 100 GLU A C 1
ATOM 1369 O O . GLU A 1 98 ? 10.895 -21.418 -25.625 1.00 13.74 100 GLU A O 1
ATOM 1381 N N . HIS A 1 99 ? 10.807 -19.725 -24.171 1.00 12.01 101 HIS A N 1
ATOM 1382 C CA . HIS A 1 99 ? 11.940 -20.199 -23.384 1.00 11.71 101 HIS A CA 1
ATOM 1383 C C . HIS A 1 99 ? 11.667 -20.080 -21.901 1.00 10.80 101 HIS A C 1
ATOM 1384 O O . HIS A 1 99 ? 11.348 -19.003 -21.418 1.00 11.56 101 HIS A O 1
ATOM 1399 N N . PRO A 1 100 ? 11.821 -21.186 -21.168 1.00 9.81 102 PRO A N 1
ATOM 1400 C CA . PRO A 1 100 ? 11.544 -21.150 -19.721 1.00 10.62 102 PRO A CA 1
ATOM 1401 C C . PRO A 1 100 ? 12.580 -20.313 -18.982 1.00 12.21 102 PRO A C 1
ATOM 1402 O O . PRO A 1 100 ? 13.782 -20.605 -19.082 1.00 13.77 102 PRO A O 1
ATOM 1413 N N . GLY A 1 101 ? 12.156 -19.288 -18.263 1.00 10.49 103 GLY A N 1
ATOM 1414 C CA . GLY A 1 101 ? 13.102 -18.355 -17.649 1.00 10.42 103 GLY A CA 1
ATOM 1415 C C . GLY A 1 101 ? 13.649 -17.333 -18.647 1.00 11.33 103 GLY A C 1
ATOM 1416 O O . GLY A 1 101 ? 14.580 -16.569 -18.323 1.00 12.56 103 GLY A O 1
ATOM 1420 N N . GLY A 1 102 ? 13.084 -17.280 -19.855 1.00 10.97 104 GLY A N 1
ATOM 1421 C CA . GLY A 1 102 ? 13.480 -16.299 -20.829 1.00 12.54 104 GLY A CA 1
ATOM 1422 C C . GLY A 1 102 ? 14.944 -16.438 -21.182 1.00 11.99 104 GLY A C 1
ATOM 1423 O O . GLY A 1 102 ? 15.438 -17.531 -21.413 1.00 13.15 104 GLY A O 1
ATOM 1427 N N . GLY A 1 103 ? 15.633 -15.312 -21.234 1.00 12.23 105 GLY A N 1
ATOM 1428 C CA . GLY A 1 103 ? 17.059 -15.313 -21.538 1.00 13.09 105 GLY A CA 1
ATOM 1429 C C . GLY A 1 103 ? 17.976 -15.348 -20.309 1.00 13.13 105 GLY A C 1
ATOM 1430 O O . GLY A 1 103 ? 19.094 -14.818 -20.340 1.00 14.40 105 GLY A O 1
ATOM 1434 N N . PHE A 1 104 ? 17.522 -15.909 -19.191 1.00 11.60 106 PHE A N 1
ATOM 1435 C CA . PHE A 1 104 ? 18.258 -15.666 -17.972 1.00 11.54 106 PHE A CA 1
ATOM 1436 C C . PHE A 1 104 ? 19.683 -16.173 -18.044 1.00 12.21 106 PHE A C 1
ATOM 1437 O O . PHE A 1 104 ? 20.589 -15.523 -17.508 1.00 12.69 106 PHE A O 1
ATOM 1454 N N . LEU A 1 105 ? 19.897 -17.333 -18.667 1.00 13.57 107 LEU A N 1
ATOM 1455 C CA . LEU A 1 105 ? 21.241 -17.909 -18.718 1.00 13.31 107 LEU A CA 1
ATOM 1456 C C . LEU A 1 105 ? 22.194 -17.162 -19.621 1.00 15.74 107 LEU A C 1
ATOM 1457 O O . LEU A 1 105 ? 23.401 -17.329 -19.477 1.00 17.98 107 LEU A O 1
ATOM 1473 N N . SER A 1 106 ? 21.676 -16.333 -20.513 1.00 15.47 108 SER A N 1
ATOM 1474 C CA . SER A 1 106 ? 22.535 -15.451 -21.299 1.00 16.11 108 SER A CA 1
ATOM 1475 C C . SER A 1 106 ? 22.727 -14.093 -20.641 1.00 17.63 108 SER A C 1
ATOM 1476 O O . SER A 1 106 ? 23.329 -13.188 -21.224 1.00 20.34 108 SER A O 1
ATOM 1484 N N . GLY A 1 107 ? 22.164 -13.918 -19.452 1.00 17.05 109 GLY A N 1
ATOM 1485 C CA . GLY A 1 107 ? 22.296 -12.662 -18.740 1.00 16.18 109 GLY A CA 1
ATOM 1486 C C . GLY A 1 107 ? 21.328 -11.575 -19.143 1.00 16.06 109 GLY A C 1
ATOM 1487 O O . GLY A 1 107 ? 21.541 -10.394 -18.848 1.00 17.96 109 GLY A O 1
ATOM 1491 N N . ALA A 1 108 ? 20.241 -11.945 -19.816 1.00 14.33 110 ALA A N 1
ATOM 1492 C CA . ALA A 1 108 ? 19.228 -10.951 -20.186 1.00 15.29 110 ALA A CA 1
ATOM 1493 C C . ALA A 1 108 ? 18.563 -10.375 -18.940 1.00 13.51 110 ALA A C 1
ATOM 1494 O O . ALA A 1 108 ? 18.531 -11.018 -17.885 1.00 13.12 110 ALA A O 1
ATOM 1501 N N . HIS A 1 109 ? 18.028 -9.171 -19.068 1.00 15.77 111 HIS A N 1
ATOM 1502 C CA . HIS A 1 109 ? 17.502 -8.406 -17.949 1.00 15.17 111 HIS A CA 1
ATOM 1503 C C . HIS A 1 109 ? 16.070 -7.959 -18.198 1.00 15.33 111 HIS A C 1
ATOM 1504 O O . HIS A 1 109 ? 15.816 -6.979 -18.892 1.00 18.18 111 HIS A O 1
ATOM 1519 N N . ALA A 1 110 ? 15.137 -8.707 -17.637 1.00 12.47 112 ALA A N 1
ATOM 1520 C CA . ALA A 1 110 ? 13.718 -8.396 -17.617 1.00 10.58 112 ALA A CA 1
ATOM 1521 C C . ALA A 1 110 ? 13.116 -9.156 -16.435 1.00 10.74 112 ALA A C 1
ATOM 1522 O O . ALA A 1 110 ? 13.841 -9.802 -15.673 1.00 10.70 112 ALA A O 1
ATOM 1529 N N . GLN A 1 111 ? 11.814 -9.058 -16.254 1.00 9.17 113 GLN A N 1
ATOM 1530 C CA . GLN A 1 111 ? 11.200 -9.582 -15.038 1.00 8.34 113 GLN A CA 1
ATOM 1531 C C . GLN A 1 111 ? 11.330 -11.091 -14.898 1.00 9.27 113 GLN A C 1
ATOM 1532 O O . GLN A 1 111 ? 11.712 -11.604 -13.836 1.00 8.95 113 GLN A O 1
ATOM 1546 N N . GLU A 1 112 ? 11.028 -11.838 -15.942 1.00 7.19 114 GLU A N 1
ATOM 1547 C CA . GLU A 1 112 ? 11.091 -13.283 -15.862 1.00 7.09 114 GLU A CA 1
ATOM 1548 C C . GLU A 1 112 ? 12.497 -13.740 -15.525 1.00 8.66 114 GLU A C 1
ATOM 1549 O O . GLU A 1 112 ? 12.694 -14.650 -14.736 1.00 8.58 114 GLU A O 1
ATOM 1561 N N . GLU A 1 113 ? 13.491 -13.154 -16.167 1.00 9.48 115 GLU A N 1
ATOM 1562 C CA . GLU A 1 113 ? 14.880 -13.534 -15.905 1.00 8.93 115 GLU A CA 1
ATOM 1563 C C . GLU A 1 113 ? 15.242 -13.333 -14.440 1.00 8.50 115 GLU A C 1
ATOM 1564 O O . GLU A 1 113 ? 15.964 -14.133 -13.855 1.00 10.17 115 GLU A O 1
ATOM 1576 N N . GLY A 1 114 ? 14.781 -12.224 -13.864 1.00 8.77 116 GLY A N 1
ATOM 1577 C CA . GLY A 1 114 ? 15.026 -12.010 -12.450 1.00 9.37 116 GLY A CA 1
ATOM 1578 C C . GLY A 1 114 ? 14.371 -13.090 -11.593 1.00 9.29 116 GLY A C 1
ATOM 1579 O O . GLY A 1 114 ? 14.962 -13.584 -10.621 1.00 10.42 116 GLY A O 1
ATOM 1583 N N . LEU A 1 115 ? 13.165 -13.488 -11.951 1.00 8.35 117 LEU A N 1
ATOM 1584 C CA . LEU A 1 115 ? 12.527 -14.568 -11.195 1.00 8.11 117 LEU A CA 1
ATOM 1585 C C . LEU A 1 115 ? 13.343 -15.853 -11.321 1.00 8.83 117 LEU A C 1
ATOM 1586 O O . LEU A 1 115 ? 13.586 -16.561 -10.328 1.00 8.50 117 LEU A O 1
ATOM 1602 N N . ALA A 1 116 ? 13.805 -16.159 -12.531 1.00 8.25 118 ALA A N 1
ATOM 1603 C CA . ALA A 1 116 ? 14.562 -17.378 -12.766 1.00 8.26 118 ALA A CA 1
ATOM 1604 C C . ALA A 1 116 ? 15.944 -17.364 -12.084 1.00 8.59 118 ALA A C 1
ATOM 1605 O O . ALA A 1 116 ? 16.437 -18.395 -11.660 1.00 9.55 118 ALA A O 1
ATOM 1612 N N . ARG A 1 117 ? 16.544 -16.199 -11.939 1.00 8.47 119 ARG A N 1
ATOM 1613 C CA . ARG A 1 117 ? 17.825 -16.120 -11.269 1.00 9.04 119 ARG A CA 1
ATOM 1614 C C . ARG A 1 117 ? 17.660 -16.282 -9.775 1.00 9.04 119 ARG A C 1
ATOM 1615 O O . ARG A 1 117 ? 18.631 -16.575 -9.073 1.00 10.34 119 ARG A O 1
ATOM 1636 N N . SER A 1 118 ? 16.473 -16.028 -9.248 1.00 9.07 120 SER A N 1
ATOM 1637 C CA . SER A 1 118 ? 16.275 -15.826 -7.804 1.00 9.23 120 SER A CA 1
ATOM 1638 C C . SER A 1 118 ? 15.497 -16.916 -7.111 1.00 10.04 120 SER A C 1
ATOM 1639 O O . SER A 1 118 ? 15.218 -16.762 -5.918 1.00 10.10 120 SER A O 1
ATOM 1647 N N . SER A 1 119 ? 15.120 -17.974 -7.817 1.00 9.23 121 SER A N 1
ATOM 1648 C CA . SER A 1 119 ? 14.149 -18.910 -7.264 1.00 9.22 121 SER A CA 1
ATOM 1649 C C . SER A 1 119 ? 14.297 -20.270 -7.918 1.00 8.75 121 SER A C 1
ATOM 1650 O O . SER A 1 119 ? 15.181 -20.459 -8.772 1.00 9.46 121 SER A O 1
ATOM 1658 N N . GLY A 1 120 ? 13.408 -21.192 -7.574 1.00 8.32 122 GLY A N 1
ATOM 1659 C CA . GLY A 1 120 ? 13.314 -22.450 -8.284 1.00 9.37 122 GLY A CA 1
ATOM 1660 C C . GLY A 1 120 ? 12.424 -22.464 -9.513 1.00 7.52 122 GLY A C 1
ATOM 1661 O O . GLY A 1 120 ? 12.154 -23.539 -10.054 1.00 9.30 122 GLY A O 1
ATOM 1665 N N . LEU A 1 121 ? 12.049 -21.291 -9.991 1.00 7.24 123 LEU A N 1
ATOM 1666 C CA . LEU A 1 121 ? 11.081 -21.239 -11.076 1.00 7.93 123 LEU A CA 1
ATOM 1667 C C . LEU A 1 121 ? 11.534 -21.995 -12.312 1.00 7.76 123 LEU A C 1
ATOM 1668 O O . LEU A 1 121 ? 10.736 -22.669 -12.945 1.00 8.00 123 LEU A O 1
ATOM 1684 N N . TYR A 1 122 ? 12.797 -21.877 -12.711 1.00 8.91 124 TYR A N 1
ATOM 1685 C CA . TYR A 1 122 ? 13.276 -22.581 -13.910 1.00 8.07 124 TYR A CA 1
ATOM 1686 C C . TYR A 1 122 ? 13.107 -24.078 -13.803 1.00 8.18 124 TYR A C 1
ATOM 1687 O O . TYR A 1 122 ? 12.844 -24.729 -14.794 1.00 9.31 124 TYR A O 1
ATOM 1705 N N . ALA A 1 123 ? 13.326 -24.644 -12.612 1.00 7.84 125 ALA A N 1
ATOM 1706 C CA . ALA A 1 123 ? 13.181 -26.075 -12.455 1.00 7.96 125 ALA A CA 1
ATOM 1707 C C . ALA A 1 123 ? 11.735 -26.485 -12.759 1.00 8.18 125 ALA A C 1
ATOM 1708 O O . ALA A 1 123 ? 11.510 -27.552 -13.291 1.00 10.30 125 ALA A O 1
ATOM 1715 N N . SER A 1 124 ? 10.766 -25.648 -12.375 1.00 8.50 126 SER A N 1
ATOM 1716 C CA . SER A 1 124 ? 9.372 -25.896 -12.691 1.00 8.28 126 SER A CA 1
ATOM 1717 C C . SER A 1 124 ? 9.072 -25.745 -14.180 1.00 8.59 126 SER A C 1
ATOM 1718 O O . SER A 1 124 ? 8.520 -26.634 -14.813 1.00 9.98 126 SER A O 1
ATOM 1726 N N . LEU A 1 125 ? 9.424 -24.590 -14.739 1.00 8.01 127 LEU A N 1
ATOM 1727 C CA . LEU A 1 125 ? 9.078 -24.291 -16.135 1.00 8.05 127 LEU A CA 1
ATOM 1728 C C . LEU A 1 125 ? 9.770 -25.228 -17.116 1.00 9.97 127 LEU A C 1
ATOM 1729 O O . LEU A 1 125 ? 9.168 -25.633 -18.125 1.00 11.04 127 LEU A O 1
ATOM 1745 N N . ARG A 1 126 ? 11.004 -25.611 -16.826 1.00 9.99 128 ARG A N 1
ATOM 1746 C CA . ARG A 1 126 ? 11.743 -26.447 -17.766 1.00 11.79 128 ARG A CA 1
ATOM 1747 C C . ARG A 1 126 ? 11.111 -27.830 -17.853 1.00 12.65 128 ARG A C 1
ATOM 1748 O O . ARG A 1 126 ? 11.351 -28.539 -18.840 1.00 14.40 128 ARG A O 1
ATOM 1769 N N . ALA A 1 127 ? 10.295 -28.199 -16.867 1.00 11.71 129 ALA A N 1
ATOM 1770 C CA . ALA A 1 127 ? 9.600 -29.471 -16.841 1.00 13.40 129 ALA A CA 1
ATOM 1771 C C . ALA A 1 127 ? 8.282 -29.484 -17.621 1.00 11.53 129 ALA A C 1
ATOM 1772 O O . ALA A 1 127 ? 7.556 -30.498 -17.627 1.00 14.67 129 ALA A O 1
ATOM 1779 N N . VAL A 1 128 ? 7.952 -28.374 -18.282 1.00 11.22 130 VAL A N 1
ATOM 1780 C CA . VAL A 1 128 ? 6.741 -28.311 -19.071 1.00 10.70 130 VAL A CA 1
ATOM 1781 C C . VAL A 1 128 ? 7.028 -28.012 -20.541 1.00 13.22 130 VAL A C 1
ATOM 1782 O O . VAL A 1 128 ? 6.611 -26.991 -21.081 1.00 11.11 130 VAL A O 1
ATOM 1795 N N . PRO A 1 129 ? 7.760 -28.907 -21.199 1.00 12.16 131 PRO A N 1
ATOM 1796 C CA . PRO A 1 129 ? 8.134 -28.645 -22.588 1.00 12.42 131 PRO A CA 1
ATOM 1797 C C . PRO A 1 129 ? 6.939 -28.486 -23.505 1.00 13.01 131 PRO A C 1
ATOM 1798 O O . PRO A 1 129 ? 7.045 -27.836 -24.548 1.00 13.58 131 PRO A O 1
ATOM 1809 N N . GLN A 1 130 ? 5.786 -29.067 -23.163 1.00 12.51 132 GLN A N 1
ATOM 1810 C CA . GLN A 1 130 ? 4.601 -28.956 -24.010 1.00 15.37 132 GLN A CA 1
ATOM 1811 C C . GLN A 1 130 ? 4.195 -27.498 -24.216 1.00 13.20 132 GLN A C 1
ATOM 1812 O O . GLN A 1 130 ? 3.689 -27.129 -25.264 1.00 14.42 132 GLN A O 1
ATOM 1826 N N . PHE A 1 131 ? 4.332 -26.678 -23.180 1.00 12.12 133 PHE A N 1
ATOM 1827 C CA . PHE A 1 131 ? 3.962 -25.251 -23.266 1.00 11.66 133 PHE A CA 1
ATOM 1828 C C . PHE A 1 131 ? 4.790 -24.534 -24.327 1.00 11.78 133 PHE A C 1
ATOM 1829 O O . PHE A 1 131 ? 4.274 -23.824 -25.207 1.00 11.96 133 PHE A O 1
ATOM 1846 N N . TYR A 1 132 ? 6.087 -24.725 -24.227 1.00 11.03 134 TYR A N 1
ATOM 1847 C CA . TYR A 1 132 ? 7.041 -24.089 -25.123 1.00 11.82 134 TYR A CA 1
ATOM 1848 C C . TYR A 1 132 ? 6.949 -24.636 -26.532 1.00 12.13 134 TYR A C 1
ATOM 1849 O O . TYR A 1 132 ? 6.949 -23.878 -27.495 1.00 14.08 134 TYR A O 1
ATOM 1867 N N . ALA A 1 133 ? 6.785 -25.946 -26.648 1.00 12.34 135 ALA A N 1
ATOM 1868 C CA . ALA A 1 133 ? 6.618 -26.549 -27.977 1.00 13.85 135 ALA A CA 1
ATOM 1869 C C . ALA A 1 133 ? 5.370 -26.027 -28.692 1.00 13.24 135 ALA A C 1
ATOM 1870 O O . ALA A 1 133 ? 5.401 -25.748 -29.894 1.00 15.56 135 ALA A O 1
ATOM 1877 N N . PHE A 1 134 ? 4.272 -25.886 -27.957 1.00 14.17 136 PHE A N 1
ATOM 1878 C CA . PHE A 1 134 ? 3.059 -25.348 -28.556 1.00 13.98 136 PHE A CA 1
ATOM 1879 C C . PHE A 1 134 ? 3.329 -23.999 -29.190 1.00 12.96 136 PHE A C 1
ATOM 1880 O O . PHE A 1 134 ? 2.934 -23.736 -30.320 1.00 15.51 136 PHE A O 1
ATOM 1897 N N . HIS A 1 135 ? 3.965 -23.102 -28.458 1.00 13.33 137 HIS A N 1
ATOM 1898 C CA . HIS A 1 135 ? 4.193 -21.768 -28.996 1.00 13.79 137 HIS A CA 1
ATOM 1899 C C . HIS A 1 135 ? 5.207 -21.744 -30.127 1.00 14.81 137 HIS A C 1
ATOM 1900 O O . HIS A 1 135 ? 5.036 -21.013 -31.108 1.00 16.33 137 HIS A O 1
ATOM 1915 N N . HIS A 1 136 ? 6.233 -22.586 -30.045 1.00 15.44 138 HIS A N 1
ATOM 1916 C CA . HIS A 1 136 ? 7.202 -22.646 -31.116 1.00 16.55 138 HIS A CA 1
ATOM 1917 C C . HIS A 1 136 ? 6.552 -23.055 -32.414 1.00 19.85 138 HIS A C 1
ATOM 1918 O O . HIS A 1 136 ? 6.886 -22.518 -33.480 1.00 21.27 138 HIS A O 1
ATOM 1933 N N . ARG A 1 137 ? 5.631 -24.012 -32.349 1.00 17.37 139 ARG A N 1
ATOM 1934 C CA . ARG A 1 137 ? 4.971 -24.501 -33.555 1.00 20.77 139 ARG A CA 1
ATOM 1935 C C . ARG A 1 137 ? 3.885 -23.555 -34.028 1.00 21.29 139 ARG A C 1
ATOM 1936 O O . ARG A 1 137 ? 3.586 -23.497 -35.205 1.00 24.00 139 ARG A O 1
ATOM 1957 N N . GLN A 1 138 ? 3.278 -22.819 -33.107 1.00 19.66 140 GLN A N 1
ATOM 1958 C CA . GLN A 1 138 ? 2.188 -21.901 -33.425 1.00 20.84 140 GLN A CA 1
ATOM 1959 C C . GLN A 1 138 ? 2.690 -20.711 -34.234 1.00 19.84 140 GLN A C 1
ATOM 1960 O O . GLN A 1 138 ? 2.008 -20.262 -35.184 1.00 21.09 140 GLN A O 1
ATOM 1974 N N . ARG A 1 139 ? 3.852 -20.191 -33.847 1.00 20.26 141 ARG A N 1
ATOM 1975 C CA . ARG A 1 139 ? 4.473 -19.057 -34.514 1.00 20.17 141 ARG A CA 1
ATOM 1976 C C . ARG A 1 139 ? 3.498 -17.904 -34.721 1.00 18.61 141 ARG A C 1
ATOM 1977 O O . ARG A 1 139 ? 3.335 -17.403 -35.829 1.00 20.31 141 ARG A O 1
ATOM 1998 N N . ASP A 1 140 ? 2.838 -17.495 -33.661 1.00 18.39 142 ASP A N 1
ATOM 1999 C CA . ASP A 1 140 ? 1.989 -16.320 -33.713 1.00 18.50 142 ASP A CA 1
ATOM 2000 C C . ASP A 1 140 ? 2.222 -15.505 -32.471 1.00 14.40 142 ASP A C 1
ATOM 2001 O O . ASP A 1 140 ? 2.083 -16.013 -31.361 1.00 15.36 142 ASP A O 1
ATOM 2010 N N . PRO A 1 141 ? 2.559 -14.223 -32.624 1.00 13.87 143 PRO A N 1
ATOM 2011 C CA . PRO A 1 141 ? 2.940 -13.415 -31.463 1.00 15.25 143 PRO A CA 1
ATOM 2012 C C . PRO A 1 141 ? 1.794 -1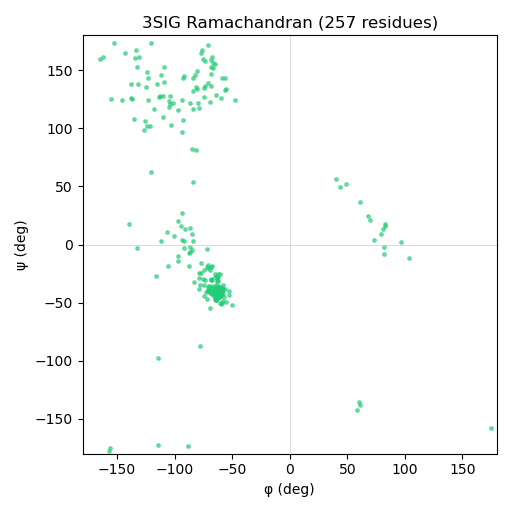3.050 -30.519 1.00 13.05 143 PRO A C 1
ATOM 2013 O O . PRO A 1 141 ? 2.061 -12.480 -29.451 1.00 13.37 143 PRO A O 1
ATOM 2024 N N . LEU A 1 142 ? 0.558 -13.413 -30.850 1.00 12.29 144 LEU A N 1
ATOM 2025 C CA . LEU A 1 142 ? -0.506 -13.308 -29.861 1.00 12.64 144 LEU A CA 1
ATOM 2026 C C . LEU A 1 142 ? -0.330 -14.384 -28.808 1.00 12.06 144 LEU A C 1
ATOM 2027 O O . LEU A 1 142 ? -0.901 -14.268 -27.728 1.00 11.62 144 LEU A O 1
ATOM 2043 N N . TYR A 1 143 ? 0.427 -15.437 -29.122 1.00 12.08 145 TYR A N 1
ATOM 2044 C CA . TYR A 1 143 ? 0.635 -16.586 -28.232 1.00 11.51 145 TYR A CA 1
ATOM 2045 C C . TYR A 1 143 ? -0.711 -17.218 -27.895 1.00 10.22 145 TYR A C 1
ATOM 2046 O O . TYR A 1 143 ? -1.588 -17.309 -28.774 1.00 13.17 145 TYR A O 1
ATOM 2064 N N . SER A 1 144 ? -0.917 -17.693 -26.678 1.00 10.78 146 SER A N 1
ATOM 2065 C CA . SER A 1 144 ? -2.143 -18.389 -26.344 1.00 11.42 146 SER A CA 1
ATOM 2066 C C . SER A 1 144 ? -2.401 -18.209 -24.844 1.00 9.44 146 SER A C 1
ATOM 2067 O O . SER A 1 144 ? -1.540 -17.740 -24.112 1.00 9.49 146 SER A O 1
ATOM 2075 N N . ASP A 1 145 ? -3.556 -18.679 -24.408 1.00 10.46 147 ASP A N 1
ATOM 2076 C CA . ASP A 1 145 ? -3.985 -18.634 -23.018 1.00 9.93 147 ASP A CA 1
ATOM 2077 C C . ASP A 1 145 ? -3.457 -19.821 -22.203 1.00 12.08 147 ASP A C 1
ATOM 2078 O O . ASP A 1 145 ? -3.848 -19.967 -21.055 1.00 13.02 147 ASP A O 1
ATOM 2087 N N . HIS A 1 146 ? -2.556 -20.651 -22.738 1.00 9.35 148 HIS A N 1
ATOM 2088 C CA . HIS A 1 146 ? -1.928 -21.678 -21.882 1.00 10.81 148 HIS A CA 1
ATOM 2089 C C . HIS A 1 146 ? -1.265 -21.007 -20.677 1.00 9.21 148 HIS A C 1
ATOM 2090 O O . HIS A 1 146 ? -0.638 -19.960 -20.822 1.00 9.91 148 HIS A O 1
ATOM 2105 N N . LEU A 1 147 ? -1.334 -21.666 -19.522 1.00 9.65 149 LEU A N 1
ATOM 2106 C CA . LEU A 1 147 ? -0.755 -21.146 -18.297 1.00 9.07 149 LEU A CA 1
ATOM 2107 C C . LEU A 1 147 ? -0.064 -22.275 -17.564 1.00 8.51 149 LEU A C 1
ATOM 2108 O O . LEU A 1 147 ? -0.570 -23.384 -17.471 1.00 10.20 149 LEU A O 1
ATOM 2124 N N . ILE A 1 148 ? 1.106 -21.987 -17.020 1.00 7.73 150 ILE A N 1
ATOM 2125 C CA . ILE A 1 148 ? 1.758 -22.922 -16.112 1.00 8.00 150 ILE A CA 1
ATOM 2126 C C . ILE A 1 148 ? 1.592 -22.418 -14.693 1.00 7.32 150 ILE A C 1
ATOM 2127 O O . ILE A 1 148 ? 1.919 -21.258 -14.372 1.00 7.56 150 ILE A O 1
ATOM 2143 N N . TYR A 1 149 ? 1.099 -23.310 -13.845 1.00 8.14 151 TYR A N 1
ATOM 2144 C CA . TYR A 1 149 ? 0.934 -23.039 -12.434 1.00 7.90 151 TYR A CA 1
ATOM 2145 C C . TYR A 1 149 ? 2.041 -23.779 -11.687 1.00 6.52 151 TYR A C 1
ATOM 2146 O O . TYR A 1 149 ? 2.163 -25.013 -11.792 1.00 7.89 151 TYR A O 1
ATOM 2164 N N . SER A 1 150 ? 2.810 -23.023 -10.919 1.00 7.06 152 SER A N 1
ATOM 2165 C CA . SER A 1 150 ? 3.972 -23.549 -10.164 1.00 7.46 152 SER A CA 1
ATOM 2166 C C . SER A 1 150 ? 3.791 -23.272 -8.674 1.00 7.58 152 SER A C 1
ATOM 2167 O O . SER A 1 150 ? 4.006 -22.165 -8.221 1.00 8.08 152 SER A O 1
ATOM 2175 N N . PRO A 1 151 ? 3.393 -24.286 -7.903 1.00 8.40 153 PRO A N 1
ATOM 2176 C CA . PRO A 1 151 ? 3.095 -24.068 -6.474 1.00 9.30 153 PRO A CA 1
ATOM 2177 C C . PRO A 1 151 ? 4.339 -24.111 -5.616 1.00 9.45 153 PRO A C 1
ATOM 2178 O O . PRO A 1 151 ? 5.253 -24.909 -5.870 1.00 11.29 153 PRO A O 1
ATOM 2189 N N . GLY A 1 152 ? 4.410 -23.283 -4.586 1.00 9.19 154 GLY A N 1
ATOM 2190 C CA . GLY A 1 152 ? 5.435 -23.464 -3.577 1.00 9.69 154 GLY A CA 1
ATOM 2191 C C . GLY A 1 152 ? 6.863 -23.368 -4.074 1.00 9.24 154 GLY A C 1
ATOM 2192 O O . GLY A 1 152 ? 7.752 -24.038 -3.572 1.00 9.65 154 GLY A O 1
ATOM 2196 N N . VAL A 1 153 ? 7.130 -22.488 -5.030 1.00 8.72 155 VAL A N 1
ATOM 2197 C CA . VAL A 1 153 ? 8.472 -22.324 -5.557 1.00 8.37 155 VAL A CA 1
ATOM 2198 C C . VAL A 1 153 ? 9.301 -21.572 -4.523 1.00 8.68 155 VAL A C 1
ATOM 2199 O O . VAL A 1 153 ? 8.953 -20.458 -4.101 1.00 8.78 155 VAL A O 1
ATOM 2212 N N . PRO A 1 154 ? 10.461 -22.116 -4.134 1.00 8.22 156 PRO A N 1
ATOM 2213 C CA . PRO A 1 154 ? 11.308 -21.401 -3.192 1.00 9.57 156 PRO A CA 1
ATOM 2214 C C . PRO A 1 154 ? 11.996 -20.213 -3.878 1.00 8.92 156 PRO A C 1
ATOM 2215 O O . PRO A 1 154 ? 12.505 -20.342 -5.000 1.00 9.87 156 PRO A O 1
ATOM 2226 N N . VAL A 1 155 ? 12.017 -19.087 -3.187 1.00 8.26 157 VAL A N 1
ATOM 2227 C CA . VAL A 1 155 ? 12.698 -17.864 -3.597 1.00 8.81 157 VAL A CA 1
ATOM 2228 C C . VAL A 1 155 ? 13.824 -17.657 -2.613 1.00 8.97 157 VAL A C 1
ATOM 2229 O O . VAL A 1 155 ? 13.609 -17.678 -1.392 1.00 10.16 157 VAL A O 1
ATOM 2242 N N . PHE A 1 156 ? 15.026 -17.466 -3.132 1.00 9.91 158 PHE A N 1
ATOM 2243 C CA . PHE A 1 156 ? 16.231 -17.472 -2.301 1.00 9.96 158 PHE A CA 1
ATOM 2244 C C . PHE A 1 156 ? 17.251 -16.401 -2.682 1.00 10.14 158 PHE A C 1
ATOM 2245 O O . PHE A 1 156 ? 18.403 -16.487 -2.210 1.00 11.52 158 PHE A O 1
ATOM 2262 N N . ARG A 1 157 ? 16.865 -15.364 -3.439 1.00 11.24 159 ARG A N 1
ATOM 2263 C CA . ARG A 1 157 ? 17.709 -14.184 -3.620 1.00 11.58 159 ARG A CA 1
ATOM 2264 C C . ARG A 1 157 ? 16.903 -12.921 -3.419 1.00 11.24 159 ARG A C 1
ATOM 2265 O O . ARG A 1 157 ? 15.676 -12.917 -3.682 1.00 11.86 159 ARG A O 1
ATOM 2286 N N . ASP A 1 158 ? 17.561 -11.842 -3.006 1.00 13.08 160 ASP A N 1
ATOM 2287 C CA . ASP A 1 158 ? 16.957 -10.514 -2.978 1.00 13.33 160 ASP A CA 1
ATOM 2288 C C . ASP A 1 158 ? 17.154 -9.795 -4.317 1.00 12.56 160 ASP A C 1
ATOM 2289 O O . ASP A 1 158 ? 17.674 -10.374 -5.247 1.00 14.36 160 ASP A O 1
ATOM 2298 N N . ASP A 1 159 ? 16.773 -8.513 -4.370 1.00 15.30 161 ASP A N 1
ATOM 2299 C CA . ASP A 1 159 ? 16.778 -7.756 -5.630 1.00 18.65 161 ASP A 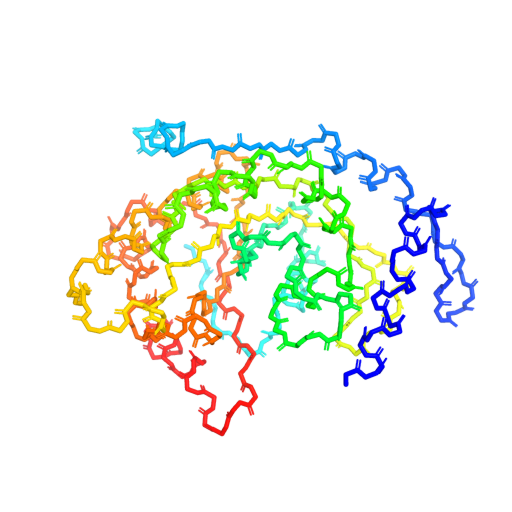CA 1
ATOM 2300 C C . ASP A 1 159 ? 18.209 -7.598 -6.174 1.00 18.93 161 ASP A C 1
ATOM 2301 O O . ASP A 1 159 ? 18.430 -7.510 -7.391 1.00 22.81 161 ASP A O 1
ATOM 2310 N N . ALA A 1 160 ? 19.185 -7.607 -5.277 1.00 17.36 162 ALA A N 1
ATOM 2311 C CA . ALA A 1 160 ? 20.575 -7.415 -5.675 1.00 19.16 162 ALA A CA 1
ATOM 2312 C C . ALA A 1 160 ? 21.271 -8.713 -6.086 1.00 20.82 162 ALA A C 1
ATOM 2313 O O . ALA A 1 160 ? 22.427 -8.687 -6.529 1.00 23.68 162 ALA A O 1
ATOM 2320 N N . GLY A 1 161 ? 20.604 -9.846 -5.908 1.00 17.35 163 GLY A N 1
ATOM 2321 C CA . GLY A 1 161 ? 21.189 -11.119 -6.256 1.00 18.02 163 GLY A CA 1
ATOM 2322 C C . GLY A 1 161 ? 21.814 -11.819 -5.067 1.00 16.24 163 GLY A C 1
ATOM 2323 O O . GLY A 1 161 ? 22.366 -12.894 -5.242 1.00 18.22 163 GLY A O 1
ATOM 2327 N N . ARG A 1 162 ? 21.722 -11.232 -3.874 1.00 14.93 164 ARG A N 1
ATOM 2328 C CA . ARG A 1 162 ? 22.259 -11.852 -2.653 1.00 15.77 164 ARG A CA 1
ATOM 2329 C C . ARG A 1 162 ? 21.384 -13.001 -2.172 1.00 13.93 164 ARG A C 1
ATOM 2330 O O . ARG A 1 162 ? 20.155 -12.894 -2.149 1.00 12.66 164 ARG A O 1
ATOM 2351 N N . LEU A 1 163 ? 22.017 -14.114 -1.811 1.00 13.91 165 LEU A N 1
ATOM 2352 C CA . LEU A 1 163 ? 21.291 -15.268 -1.339 1.00 12.99 165 LEU A CA 1
ATOM 2353 C C . LEU A 1 163 ? 20.663 -14.966 0.019 1.00 12.81 165 LEU A C 1
ATOM 2354 O O . LEU A 1 163 ? 21.265 -14.265 0.828 1.00 14.64 165 LEU A O 1
ATOM 2370 N N . LEU A 1 164 ? 19.492 -15.535 0.299 1.00 13.29 166 LEU A N 1
ATOM 2371 C CA . LEU A 1 164 ? 18.749 -15.217 1.512 1.00 13.16 166 LEU A CA 1
ATOM 2372 C C . LEU A 1 164 ? 19.084 -16.164 2.640 1.00 13.10 166 LEU A C 1
ATOM 2373 O O . LEU A 1 164 ? 19.255 -17.374 2.450 1.00 13.73 166 LEU A O 1
ATOM 2389 N N . GLU A 1 165 ? 19.118 -15.609 3.838 1.00 15.06 167 GLU A N 1
ATOM 2390 C CA . GLU A 1 165 ? 19.290 -16.431 5.043 1.00 16.08 167 GLU A CA 1
ATOM 2391 C C . GLU A 1 165 ? 18.112 -17.373 5.227 1.00 18.02 167 GLU A C 1
ATOM 2392 O O . GLU A 1 165 ? 18.263 -18.524 5.624 1.00 18.97 167 GLU A O 1
ATOM 2404 N N . GLU A 1 166 ? 16.929 -16.894 4.843 1.00 19.11 168 GLU A N 1
ATOM 2405 C CA . GLU A 1 166 ? 15.711 -17.669 4.967 1.00 23.55 168 GLU A CA 1
ATOM 2406 C C . GLU A 1 166 ? 14.908 -17.538 3.676 1.00 17.64 168 GLU A C 1
ATOM 2407 O O . GLU A 1 166 ? 14.365 -16.488 3.404 1.00 21.47 168 GLU A O 1
ATOM 2419 N N . PRO A 1 167 ? 14.862 -18.595 2.907 1.00 15.83 169 PRO A N 1
ATOM 2420 C CA . PRO A 1 167 ? 14.041 -18.597 1.688 1.00 15.89 169 PRO A CA 1
ATOM 2421 C C . PRO A 1 167 ? 12.551 -18.558 2.017 1.00 13.25 169 PRO A C 1
ATOM 2422 O O . PRO A 1 167 ? 12.131 -18.905 3.097 1.00 16.03 169 PRO A O 1
ATOM 2433 N N . TYR A 1 168 ? 11.759 -18.122 1.067 1.00 10.86 170 TYR A N 1
ATOM 2434 C CA . TYR A 1 168 ? 10.312 -18.117 1.218 1.00 10.91 170 TYR A CA 1
ATOM 2435 C C . TYR A 1 168 ? 9.720 -18.753 -0.007 1.00 11.09 170 TYR A C 1
ATOM 2436 O O . TYR A 1 168 ? 10.380 -18.837 -1.014 1.00 14.95 170 TYR A O 1
ATOM 2454 N N . ARG A 1 169 ? 8.488 -19.199 0.053 1.00 9.81 171 ARG A N 1
ATOM 2455 C CA . ARG A 1 169 ? 7.823 -19.831 -1.060 1.00 10.41 171 ARG A CA 1
ATOM 2456 C C . ARG A 1 169 ? 6.638 -19.045 -1.573 1.00 10.61 171 ARG A C 1
ATOM 2457 O O . ARG A 1 169 ? 5.861 -18.514 -0.789 1.00 11.37 171 ARG A O 1
ATOM 2478 N N . VAL A 1 170 ? 6.516 -18.973 -2.894 1.00 9.45 172 VAL A N 1
ATOM 2479 C CA . VAL A 1 170 ? 5.359 -18.373 -3.565 1.00 9.27 172 VAL A CA 1
ATOM 2480 C C . VAL A 1 170 ? 4.908 -19.269 -4.669 1.00 9.57 172 VAL A C 1
ATOM 2481 O O . VAL A 1 170 ? 5.699 -20.075 -5.193 1.00 12.55 172 VAL A O 1
ATOM 2494 N N . ALA A 1 171 ? 3.680 -19.098 -5.120 1.00 7.77 173 ALA A N 1
ATOM 2495 C CA . ALA A 1 171 ? 3.227 -19.728 -6.356 1.00 8.21 173 ALA A CA 1
ATOM 2496 C C . ALA A 1 171 ? 3.473 -18.766 -7.500 1.00 6.92 173 ALA A C 1
ATOM 2497 O O . ALA A 1 171 ? 3.317 -17.538 -7.367 1.00 8.77 173 ALA A O 1
ATOM 2504 N N . PHE A 1 172 ? 3.821 -19.322 -8.652 1.00 6.93 174 PHE A N 1
ATOM 2505 C CA . PHE A 1 172 ? 3.915 -18.540 -9.884 1.00 6.09 174 PHE A CA 1
ATOM 2506 C C . PHE A 1 172 ? 2.843 -18.932 -10.872 1.00 6.19 174 PHE A C 1
ATOM 2507 O O . PHE A 1 172 ? 2.458 -20.121 -10.971 1.00 7.29 174 PHE A O 1
ATOM 2524 N N . LEU A 1 173 ? 2.398 -17.923 -11.616 1.00 6.80 175 LEU A N 1
ATOM 2525 C CA . LEU A 1 173 ? 1.475 -18.073 -12.729 1.00 6.46 175 LEU A CA 1
ATOM 2526 C C . LEU A 1 173 ? 2.221 -17.591 -13.948 1.00 6.19 175 LEU A C 1
ATOM 2527 O O . LEU A 1 173 ? 2.563 -16.405 -14.015 1.00 7.23 175 LEU A O 1
ATOM 2543 N N . THR A 1 174 ? 2.451 -18.503 -14.903 1.00 6.89 176 THR A N 1
ATOM 2544 C CA . THR A 1 174 ? 3.261 -18.212 -16.079 1.00 7.43 176 THR A CA 1
ATOM 2545 C C . THR A 1 174 ? 2.362 -18.152 -17.292 1.00 7.50 176 THR A C 1
ATOM 2546 O O . THR A 1 174 ? 1.815 -19.170 -17.721 1.00 8.25 176 THR A O 1
ATOM 2557 N N . SER A 1 175 ? 2.191 -16.936 -17.804 1.00 6.86 177 SER A N 1
ATOM 2558 C CA . SER A 1 175 ? 1.315 -16.664 -18.924 1.00 7.84 177 SER A CA 1
ATOM 2559 C C . SER A 1 175 ? 1.953 -15.542 -19.722 1.00 7.93 177 SER A C 1
ATOM 2560 O O . SER A 1 175 ? 2.228 -14.487 -19.164 1.00 8.60 177 SER A O 1
ATOM 2568 N N . PRO A 1 176 ? 2.204 -15.747 -21.033 1.00 8.73 178 PRO A N 1
ATOM 2569 C CA . PRO A 1 176 ? 2.816 -14.665 -21.812 1.00 8.95 178 PRO A CA 1
ATOM 2570 C C . PRO A 1 176 ? 1.777 -13.683 -22.300 1.00 8.26 178 PRO A C 1
ATOM 2571 O O . PRO A 1 176 ? 0.739 -14.055 -22.845 1.00 9.30 178 PRO A O 1
ATOM 2582 N N . ALA A 1 177 ? 2.044 -12.404 -22.106 1.00 8.91 179 ALA A N 1
ATOM 2583 C CA . ALA A 1 177 ? 1.219 -11.367 -22.717 1.00 9.53 179 ALA A CA 1
ATOM 2584 C C . ALA A 1 177 ? 1.440 -11.453 -24.227 1.00 9.86 179 ALA A C 1
ATOM 2585 O O . ALA A 1 177 ? 2.495 -11.907 -24.687 1.00 10.22 179 ALA A O 1
ATOM 2592 N N . PRO A 1 178 ? 0.474 -10.976 -25.023 1.00 10.84 180 PRO A N 1
ATOM 2593 C CA . PRO A 1 178 ? 0.724 -10.902 -26.466 1.00 11.67 180 PRO A CA 1
ATOM 2594 C C . PRO A 1 178 ? 1.940 -10.026 -26.737 1.00 12.92 180 PRO A C 1
ATOM 2595 O O . PRO A 1 178 ? 2.168 -9.011 -26.074 1.00 12.58 180 PRO A O 1
ATOM 2606 N N . ASN A 1 179 ? 2.725 -10.397 -27.728 1.00 13.38 181 ASN A N 1
ATOM 2607 C CA . ASN A 1 179 ? 3.892 -9.640 -28.127 1.00 15.04 181 ASN A CA 1
ATOM 2608 C C . ASN A 1 179 ? 3.454 -8.534 -29.089 1.00 15.36 181 ASN A C 1
ATOM 2609 O O . ASN A 1 179 ? 3.536 -8.652 -30.331 1.00 16.24 181 ASN A O 1
ATOM 2620 N N . ARG A 1 180 ? 2.985 -7.450 -28.501 1.00 14.33 182 ARG A N 1
ATOM 2621 C CA . ARG A 1 180 ? 2.488 -6.321 -29.291 1.00 14.78 182 ARG A CA 1
ATOM 2622 C C . ARG A 1 180 ? 3.576 -5.693 -30.137 1.00 15.77 182 ARG A C 1
ATOM 2623 O O . ARG A 1 180 ? 3.315 -5.154 -31.219 1.00 17.28 182 ARG A O 1
ATOM 2644 N N . ARG A 1 181 ? 4.806 -5.734 -29.658 1.00 19.05 183 ARG A N 1
ATOM 2645 C CA . ARG A 1 181 ? 5.919 -5.187 -30.408 1.00 19.74 183 ARG A CA 1
ATOM 2646 C C . ARG A 1 181 ? 6.062 -5.917 -31.739 1.00 19.15 183 ARG A C 1
ATOM 2647 O O . ARG A 1 181 ? 6.273 -5.306 -32.788 1.00 22.11 183 ARG A O 1
ATOM 2668 N N . ALA A 1 182 ? 5.900 -7.232 -31.710 1.00 20.36 184 ALA A N 1
ATOM 2669 C CA . ALA A 1 182 ? 6.014 -8.022 -32.918 1.00 19.54 184 ALA A CA 1
ATOM 2670 C C . ALA A 1 182 ? 4.810 -7.907 -33.863 1.00 22.31 184 ALA A C 1
ATOM 2671 O O . ALA A 1 182 ? 4.936 -8.032 -35.082 1.00 24.10 184 ALA A O 1
ATOM 2678 N N . ILE A 1 183 ? 3.642 -7.668 -33.286 1.00 19.34 185 ILE A N 1
ATOM 2679 C CA . ILE A 1 183 ? 2.410 -7.499 -34.045 1.00 19.71 185 ILE A CA 1
ATOM 2680 C C . ILE A 1 183 ? 2.340 -6.151 -34.747 1.00 20.22 185 ILE A C 1
ATOM 2681 O O . ILE A 1 183 ? 1.794 -6.037 -35.840 1.00 21.50 185 ILE A O 1
ATOM 2697 N N . GLY A 1 184 ? 2.877 -5.117 -34.114 1.00 21.72 186 GLY A N 1
ATOM 2698 C CA . GLY A 1 184 ? 2.754 -3.778 -34.655 1.00 22.43 186 GLY A CA 1
ATOM 2699 C C . GLY A 1 184 ? 1.293 -3.391 -34.737 1.00 21.20 186 GLY A C 1
ATOM 2700 O O . GLY A 1 184 ? 0.513 -3.667 -33.839 1.00 22.20 186 GLY A O 1
ATOM 2704 N N . ASP A 1 185 ? 0.902 -2.754 -35.833 1.00 27.55 187 ASP A N 1
ATOM 2705 C CA . ASP A 1 185 ? -0.471 -2.273 -35.970 1.00 25.67 187 ASP A CA 1
ATOM 2706 C C . ASP A 1 185 ? -1.339 -3.248 -36.754 1.00 21.75 187 ASP A C 1
ATOM 2707 O O . ASP A 1 185 ? -2.413 -2.893 -37.214 1.00 23.29 187 ASP A O 1
ATOM 2716 N N . LEU A 1 186 ? -0.911 -4.502 -36.837 1.00 20.89 188 LEU A N 1
ATOM 2717 C CA . LEU A 1 186 ? -1.641 -5.443 -37.689 1.00 22.26 188 LEU A CA 1
ATOM 2718 C C . LEU A 1 186 ? -2.693 -6.219 -36.876 1.00 23.91 188 LEU A C 1
ATOM 2719 O O . LEU A 1 186 ? -3.362 -7.089 -37.422 1.00 33.41 188 LEU A O 1
ATOM 2735 N N . ARG A 1 187 ? -2.847 -5.882 -35.588 1.00 20.10 189 ARG A N 1
ATOM 2736 C CA . ARG A 1 187 ? -4.076 -6.165 -34.848 1.00 20.72 189 ARG A CA 1
ATOM 2737 C C . ARG A 1 187 ? -4.566 -4.823 -34.287 1.00 21.26 189 ARG A C 1
ATOM 2738 O O . ARG A 1 187 ? -3.759 -3.953 -33.976 1.00 18.83 189 ARG A O 1
ATOM 2759 N N . THR A 1 188 ? -5.873 -4.645 -34.148 1.00 17.32 190 THR A N 1
ATOM 2760 C CA . THR A 1 188 ? -6.400 -3.379 -33.646 1.00 16.81 190 THR A CA 1
ATOM 2761 C C . THR A 1 188 ? -6.211 -3.303 -32.115 1.00 13.94 190 THR A C 1
ATOM 2762 O O . THR A 1 188 ? -6.008 -4.310 -31.441 1.00 15.41 190 THR A O 1
ATOM 2773 N N . VAL A 1 189 ? -6.351 -2.097 -31.592 1.00 14.73 191 VAL A N 1
ATOM 2774 C CA . VAL A 1 189 ? -6.319 -1.852 -30.154 1.00 14.87 191 VAL A CA 1
ATOM 2775 C C . VAL A 1 189 ? -7.315 -2.756 -29.474 1.00 12.87 191 VAL A C 1
ATOM 2776 O O . VAL A 1 189 ? -7.016 -3.366 -28.436 1.00 13.81 191 VAL A O 1
ATOM 2789 N N . GLU A 1 190 ? -8.501 -2.866 -30.051 1.00 13.55 192 GLU A N 1
ATOM 2790 C CA . GLU A 1 190 ? -9.576 -3.633 -29.448 1.00 15.50 192 GLU A CA 1
ATOM 2791 C C . GLU A 1 190 ? -9.316 -5.142 -29.506 1.00 15.22 192 GLU A C 1
ATOM 2792 O O . GLU A 1 190 ? -9.643 -5.845 -28.544 1.00 15.34 192 GLU A O 1
ATOM 2804 N N . GLU A 1 191 ? -8.715 -5.630 -30.579 1.00 15.11 193 GLU A N 1
ATOM 2805 C CA . GLU A 1 191 ? -8.341 -7.032 -30.668 1.00 17.23 193 GLU A CA 1
ATOM 2806 C C . GLU A 1 191 ? -7.333 -7.362 -29.574 1.00 15.37 193 GLU A C 1
ATOM 2807 O O . GLU A 1 191 ? -7.464 -8.389 -28.878 1.00 15.24 193 GLU A O 1
ATOM 2819 N N . ILE A 1 192 ? -6.319 -6.517 -29.393 1.00 13.35 194 ILE A N 1
ATOM 2820 C CA . ILE A 1 192 ? -5.320 -6.753 -28.360 1.00 12.26 194 ILE A CA 1
ATOM 2821 C C . ILE A 1 192 ? -6.014 -6.675 -27.010 1.00 11.63 194 ILE A C 1
ATOM 2822 O O . ILE A 1 192 ? -5.733 -7.487 -26.133 1.00 10.93 194 ILE A O 1
ATOM 2838 N N . GLY A 1 193 ? -6.934 -5.725 -26.825 1.00 13.35 195 GLY A N 1
ATOM 2839 C CA . GLY A 1 193 ? -7.622 -5.603 -25.558 1.00 13.48 195 GLY A CA 1
ATOM 2840 C C . GLY A 1 193 ? -8.423 -6.851 -25.220 1.00 12.74 195 GLY A C 1
ATOM 2841 O O . GLY A 1 193 ? -8.458 -7.282 -24.069 1.00 12.19 195 GLY A O 1
ATOM 2845 N N . ARG A 1 194 ? -9.083 -7.432 -26.202 1.00 12.56 196 ARG A N 1
ATOM 2846 C CA . ARG A 1 194 ? -9.854 -8.649 -25.986 1.00 15.55 196 ARG A CA 1
ATOM 2847 C C . ARG A 1 194 ? -8.940 -9.808 -25.592 1.00 12.48 196 ARG A C 1
ATOM 2848 O O . ARG A 1 194 ? -9.274 -10.588 -24.676 1.00 13.08 196 ARG A O 1
ATOM 2869 N N . VAL A 1 195 ? -7.796 -9.932 -26.252 1.00 10.87 197 VAL A N 1
ATOM 2870 C CA . VAL A 1 195 ? -6.839 -10.980 -25.923 1.00 11.33 197 VAL A CA 1
ATOM 2871 C C . VAL A 1 195 ? -6.326 -10.775 -24.478 1.00 10.09 197 VAL A C 1
ATOM 2872 O O . VAL A 1 195 ? -6.290 -11.706 -23.672 1.00 10.42 197 VAL A O 1
ATOM 2885 N N . LEU A 1 196 ? -5.983 -9.547 -24.122 1.00 9.67 198 LEU A N 1
ATOM 2886 C CA . LEU A 1 196 ? -5.480 -9.246 -22.780 1.00 8.13 198 LEU A CA 1
ATOM 2887 C C . LEU A 1 196 ? -6.529 -9.543 -21.724 1.00 8.48 198 LEU A C 1
ATOM 2888 O O . LEU A 1 196 ? -6.212 -10.133 -20.698 1.00 9.68 198 LEU A O 1
ATOM 2904 N N . ARG A 1 197 ? -7.770 -9.161 -21.952 1.00 9.87 199 ARG A N 1
ATOM 2905 C CA . ARG A 1 197 ? -8.819 -9.381 -20.992 1.00 9.61 199 ARG A CA 1
ATOM 2906 C C . ARG A 1 197 ? -9.090 -10.864 -20.787 1.00 9.89 199 ARG A C 1
ATOM 2907 O O . ARG A 1 197 ? -9.214 -11.321 -19.645 1.00 10.10 199 ARG A O 1
ATOM 2928 N N . GLY A 1 198 ? -9.207 -11.618 -21.879 1.00 10.06 200 GLY A N 1
ATOM 2929 C CA . GLY A 1 198 ? -9.453 -13.043 -21.757 1.00 10.17 200 GLY A CA 1
ATOM 2930 C C . GLY A 1 198 ? -8.365 -13.765 -20.996 1.00 8.67 200 GLY A C 1
ATOM 2931 O O . GLY A 1 198 ? -8.606 -14.661 -20.163 1.00 10.04 200 GLY A O 1
ATOM 2935 N N . ARG A 1 199 ? -7.130 -13.411 -21.298 1.00 7.97 201 ARG A N 1
ATOM 2936 C CA . ARG A 1 199 ? -5.973 -14.058 -20.702 1.00 7.71 201 ARG A CA 1
ATOM 2937 C C . ARG A 1 199 ? -5.793 -13.676 -19.254 1.00 7.27 201 ARG A C 1
ATOM 2938 O O . ARG A 1 199 ? -5.574 -14.531 -18.412 1.00 8.10 201 ARG A O 1
ATOM 2959 N N . ALA A 1 200 ? -5.884 -12.391 -18.959 1.00 7.59 202 ALA A N 1
ATOM 2960 C CA . ALA A 1 200 ? -5.826 -11.954 -17.568 1.00 6.57 202 ALA A CA 1
ATOM 2961 C C . ALA A 1 200 ? -6.950 -12.551 -16.723 1.00 7.30 202 ALA A C 1
ATOM 2962 O O . ALA A 1 200 ? -6.723 -12.933 -15.563 1.00 8.35 202 ALA A O 1
ATOM 2969 N N . ALA A 1 201 ? -8.126 -12.708 -17.294 1.00 7.73 203 ALA A N 1
ATOM 2970 C CA . ALA A 1 201 ? -9.196 -13.321 -16.544 1.00 7.56 203 ALA A CA 1
ATOM 2971 C C . ALA A 1 201 ? -8.827 -14.756 -16.172 1.00 8.45 203 ALA A C 1
ATOM 2972 O O . ALA A 1 201 ? -9.148 -15.240 -15.076 1.00 8.77 203 ALA A O 1
ATOM 2979 N N . LYS A 1 202 ? -8.185 -15.460 -17.101 1.00 8.34 204 LYS A N 1
ATOM 2980 C CA . LYS A 1 202 ? -7.760 -16.836 -16.864 1.00 8.27 204 LYS A CA 1
ATOM 2981 C C . LYS A 1 202 ? -6.635 -16.941 -15.835 1.00 9.25 204 LYS A C 1
ATOM 2982 O O . LYS A 1 202 ? -6.601 -17.874 -15.015 1.00 9.29 204 LYS A O 1
ATOM 3001 N N . VAL A 1 203 ? -5.712 -15.996 -15.854 1.00 7.44 205 VAL A N 1
ATOM 3002 C CA . VAL A 1 203 ? -4.697 -15.930 -14.812 1.00 7.68 205 VAL A CA 1
ATOM 3003 C C . VAL A 1 203 ? -5.353 -15.786 -13.427 1.00 8.05 205 VAL A C 1
ATOM 3004 O O . VAL A 1 203 ? -4.985 -16.508 -12.471 1.00 8.41 205 VAL A O 1
ATOM 3017 N N . LEU A 1 204 ? -6.297 -14.857 -13.298 1.00 8.15 206 LEU A N 1
ATOM 3018 C CA . LEU A 1 204 ? -6.977 -14.648 -12.031 1.00 6.90 206 LEU A CA 1
ATOM 3019 C C . LEU A 1 204 ? -7.791 -15.870 -11.650 1.00 8.12 206 LEU A C 1
ATOM 3020 O O . LEU A 1 204 ? -7.847 -16.247 -10.463 1.00 9.38 206 LEU A O 1
ATOM 3036 N N . ALA A 1 205 ? -8.427 -16.511 -12.620 1.00 8.56 207 ALA A N 1
ATOM 3037 C CA . ALA A 1 205 ? -9.193 -17.709 -12.311 1.00 9.92 207 ALA A CA 1
ATOM 3038 C C . ALA A 1 205 ? -8.282 -18.801 -11.781 1.00 8.94 207 ALA A C 1
ATOM 3039 O O . ALA A 1 205 ? -8.687 -19.519 -10.849 1.00 11.28 207 ALA A O 1
ATOM 3046 N N . ALA A 1 206 ? -7.126 -18.994 -12.385 1.00 9.49 208 ALA A N 1
ATOM 3047 C CA . ALA A 1 206 ? -6.221 -20.038 -11.909 1.00 9.08 208 ALA A CA 1
ATOM 3048 C C . ALA A 1 206 ? -5.740 -19.729 -10.509 1.00 8.29 208 ALA A C 1
ATOM 3049 O O . ALA A 1 206 ? -5.683 -20.631 -9.659 1.00 10.20 208 ALA A O 1
ATOM 3056 N N . ALA A 1 207 ? -5.433 -18.469 -10.230 1.00 8.41 209 ALA A N 1
ATOM 3057 C CA . ALA A 1 207 ? -4.967 -18.075 -8.886 1.00 8.72 209 ALA A CA 1
ATOM 3058 C C . ALA A 1 207 ? -6.037 -18.379 -7.852 1.00 10.30 209 ALA A C 1
ATOM 3059 O O . ALA A 1 207 ? -5.764 -18.957 -6.783 1.00 11.25 209 ALA A O 1
ATOM 3066 N N . ARG A 1 208 ? -7.281 -18.036 -8.152 1.00 10.88 210 ARG A N 1
ATOM 3067 C CA . ARG A 1 208 ? -8.346 -18.207 -7.194 1.00 12.66 210 ARG A CA 1
ATOM 3068 C C . ARG A 1 208 ? -8.660 -19.697 -7.022 1.00 13.46 210 ARG A C 1
ATOM 3069 O O . ARG A 1 208 ? -8.931 -20.158 -5.886 1.00 15.13 210 ARG A O 1
ATOM 3090 N N . HIS A 1 209 ? -8.652 -20.455 -8.110 1.00 12.30 211 HIS A N 1
ATOM 3091 C CA . HIS A 1 209 ? -8.902 -21.899 -8.105 1.00 14.06 211 HIS A CA 1
ATOM 3092 C C . HIS A 1 209 ? -7.901 -22.620 -7.204 1.00 15.39 211 HIS A C 1
ATOM 3093 O O . HIS A 1 209 ? -8.249 -23.621 -6.569 1.00 18.74 211 HIS A O 1
ATOM 3108 N N . HIS A 1 210 ? -6.660 -22.139 -7.155 1.00 13.16 212 HIS A N 1
ATOM 3109 C CA . HIS A 1 210 ? -5.627 -22.737 -6.337 1.00 13.40 212 HIS A CA 1
ATOM 3110 C C . HIS A 1 210 ? -5.576 -22.117 -4.958 1.00 12.08 212 HIS A C 1
ATOM 3111 O O . HIS A 1 210 ? -4.600 -22.371 -4.226 1.00 14.40 212 HIS A O 1
ATOM 3126 N N . GLY A 1 211 ? -6.589 -21.351 -4.582 1.00 13.92 213 GLY A N 1
ATOM 3127 C CA . GLY A 1 211 ? -6.745 -20.869 -3.227 1.00 14.28 213 GLY A CA 1
ATOM 3128 C C . GLY A 1 211 ? -5.934 -19.644 -2.838 1.00 14.89 213 GLY A C 1
ATOM 3129 O O . GLY A 1 211 ? -5.816 -19.304 -1.663 1.00 18.49 213 GLY A O 1
ATOM 3133 N N . HIS A 1 212 ? -5.365 -18.958 -3.817 1.00 10.73 214 HIS A N 1
ATOM 3134 C CA . HIS A 1 212 ? -4.577 -17.761 -3.521 1.00 11.57 214 HIS A CA 1
ATOM 3135 C C . HIS A 1 212 ? -5.439 -16.529 -3.390 1.00 12.50 214 HIS A C 1
ATOM 3136 O O . HIS A 1 212 ? -6.117 -16.119 -4.334 1.00 17.49 214 HIS A O 1
ATOM 3151 N N . ARG A 1 213 ? -5.433 -15.957 -2.208 1.00 10.49 215 ARG A N 1
ATOM 3152 C CA . ARG A 1 213 ? -6.185 -14.763 -1.930 1.00 12.89 215 ARG A CA 1
ATOM 3153 C C . ARG A 1 213 ? -5.359 -13.493 -2.035 1.00 10.78 215 ARG A C 1
ATOM 3154 O O . ARG A 1 213 ? -5.919 -12.402 -2.039 1.00 11.18 215 ARG A O 1
ATOM 3175 N N . ARG A 1 214 ? -4.043 -13.618 -2.154 1.00 9.19 216 ARG A N 1
ATOM 3176 C CA . ARG A 1 214 ? -3.162 -12.456 -2.295 1.00 9.05 216 ARG A CA 1
ATOM 3177 C C . ARG A 1 214 ? -2.279 -12.633 -3.542 1.00 9.12 216 ARG A C 1
ATOM 3178 O O . ARG A 1 214 ? -1.688 -13.701 -3.749 1.00 9.56 216 ARG A O 1
ATOM 3199 N N A LEU A 1 215 ? -2.273 -11.586 -4.376 0.59 8.70 217 LEU A N 1
ATOM 3200 N N B LEU A 1 215 ? -2.203 -11.602 -4.382 0.41 8.58 217 LEU A N 1
ATOM 3201 C CA A LEU A 1 215 ? -1.603 -11.596 -5.663 0.59 6.48 217 LEU A CA 1
ATOM 3202 C CA B LEU A 1 215 ? -1.707 -11.753 -5.749 0.41 8.28 217 LEU A CA 1
ATOM 3203 C C A LEU A 1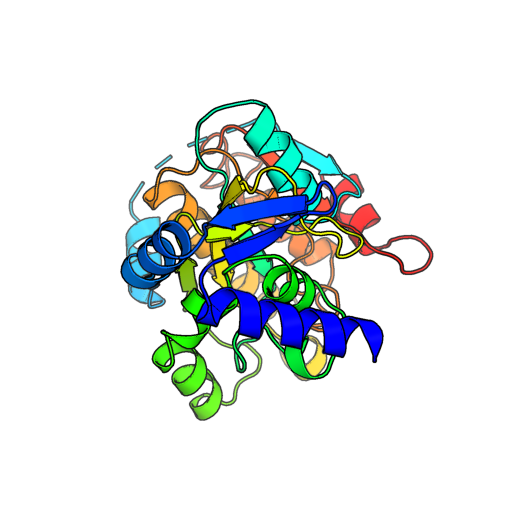 215 ? -0.599 -10.498 -5.799 0.59 6.48 217 LEU A C 1
ATOM 3204 C C B LEU A 1 215 ? -0.823 -10.555 -6.100 0.41 8.83 217 LEU A C 1
ATOM 3205 O O A LEU A 1 215 ? -0.771 -9.370 -5.294 0.59 6.53 217 LEU A O 1
ATOM 3206 O O B LEU A 1 215 ? -1.280 -9.420 -5.936 0.41 10.58 217 LEU A O 1
ATOM 3237 N N . VAL A 1 216 ? 0.414 -10.802 -6.573 1.00 7.46 218 VAL A N 1
ATOM 3238 C CA . VAL A 1 216 ? 1.345 -9.776 -7.035 1.00 9.06 218 VAL A CA 1
ATOM 3239 C C . VAL A 1 216 ? 1.267 -9.752 -8.562 1.00 8.17 218 VAL A C 1
ATOM 3240 O O . VAL A 1 216 ? 1.684 -10.715 -9.223 1.00 7.90 218 VAL A O 1
ATOM 3253 N N . LEU A 1 217 ? 0.711 -8.667 -9.076 1.00 7.72 219 LEU A N 1
ATOM 3254 C CA . LEU A 1 217 ? 0.545 -8.409 -10.508 1.00 7.36 219 LEU A CA 1
ATOM 3255 C C . LEU A 1 217 ? 1.411 -7.201 -10.859 1.00 7.12 219 LEU A C 1
ATOM 3256 O O . LEU A 1 217 ? 2.232 -6.748 -10.051 1.00 8.05 219 LEU A O 1
ATOM 3272 N N . GLY A 1 218 ? 1.300 -6.703 -12.073 1.00 8.14 220 GLY A N 1
ATOM 3273 C CA . GLY A 1 218 ? 2.133 -5.571 -12.492 1.00 9.78 220 GLY A CA 1
ATOM 3274 C C . GLY A 1 218 ? 1.893 -5.288 -13.956 1.00 8.18 220 GLY A C 1
ATOM 3275 O O . GLY A 1 218 ? 0.854 -5.675 -14.521 1.00 9.02 220 GLY A O 1
ATOM 3279 N N . ALA A 1 219 ? 2.880 -4.637 -14.555 1.00 8.68 221 ALA A N 1
ATOM 3280 C CA . ALA A 1 219 ? 2.807 -4.134 -15.919 1.00 9.57 221 ALA A CA 1
ATOM 3281 C C . ALA A 1 219 ? 3.155 -5.189 -16.959 1.00 8.26 221 ALA A C 1
ATOM 3282 O O . ALA A 1 219 ? 4.023 -5.035 -17.803 1.00 9.39 221 ALA A O 1
ATOM 3289 N N . TRP A 1 220 ? 2.448 -6.298 -16.848 1.00 8.61 222 TRP A N 1
ATOM 3290 C CA . TRP A 1 220 ? 2.527 -7.488 -17.694 1.00 7.36 222 TRP A CA 1
ATOM 3291 C C . TRP A 1 220 ? 2.517 -7.089 -19.159 1.00 8.10 222 TRP A C 1
ATOM 3292 O O . TRP A 1 220 ? 1.638 -6.334 -19.599 1.00 9.52 222 TRP A O 1
ATOM 3313 N N . GLY A 1 221 ? 3.517 -7.515 -19.915 1.00 7.75 223 GLY A N 1
ATOM 3314 C CA . GLY A 1 221 ? 3.532 -7.272 -21.343 1.00 9.13 223 GLY A CA 1
ATOM 3315 C C . GLY A 1 221 ? 4.029 -5.902 -21.765 1.00 9.45 223 GLY A C 1
ATOM 3316 O O . GLY A 1 221 ? 4.106 -5.656 -22.971 1.00 10.64 223 GLY A O 1
ATOM 3320 N N . CYS A 1 222 ? 4.360 -5.024 -20.829 1.00 8.77 224 CYS A N 1
ATOM 3321 C CA . CYS A 1 222 ? 4.546 -3.613 -21.148 1.00 8.74 224 CYS A CA 1
ATOM 3322 C C . CYS A 1 222 ? 5.985 -3.153 -21.304 1.00 10.10 224 CYS A C 1
ATOM 3323 O O . CYS A 1 222 ? 6.217 -1.937 -21.413 1.00 11.91 224 CYS A O 1
ATOM 3331 N N . GLY A 1 223 ? 6.918 -4.104 -21.288 1.00 11.18 225 GLY A N 1
ATOM 3332 C CA . GLY A 1 223 ? 8.325 -3.794 -21.496 1.00 12.28 225 GLY A CA 1
ATOM 3333 C C . GLY A 1 223 ? 8.797 -4.420 -22.776 1.00 12.00 225 GLY A C 1
ATOM 3334 O O . GLY A 1 223 ? 8.546 -3.894 -23.877 1.00 13.32 225 GLY A O 1
ATOM 3338 N N . VAL A 1 224 ? 9.418 -5.580 -22.662 1.00 11.64 226 VAL A N 1
ATOM 3339 C CA . VAL A 1 224 ? 9.921 -6.275 -23.838 1.00 12.54 226 VAL A CA 1
ATOM 3340 C C . VAL A 1 224 ? 8.816 -6.516 -24.856 1.00 12.56 226 VAL A C 1
ATOM 3341 O O . VAL A 1 224 ? 9.071 -6.434 -26.061 1.00 15.42 226 VAL A O 1
ATOM 3354 N N . PHE A 1 225 ? 7.612 -6.829 -24.408 1.00 12.30 227 PHE A N 1
ATOM 3355 C CA . PHE A 1 225 ? 6.503 -7.099 -25.343 1.00 12.24 227 PHE A CA 1
ATOM 3356 C C . PHE A 1 225 ? 5.710 -5.873 -25.821 1.00 12.84 227 PHE A C 1
ATOM 3357 O O . PHE A 1 225 ? 4.831 -6.004 -26.653 1.00 14.13 227 PHE A O 1
ATOM 3374 N N . GLY A 1 226 ? 6.043 -4.691 -25.343 1.00 12.14 228 GLY A N 1
ATOM 3375 C CA . GLY A 1 226 ? 5.580 -3.468 -25.981 1.00 12.91 228 GLY A CA 1
ATOM 3376 C C . GLY A 1 226 ? 4.103 -3.158 -25.874 1.00 12.61 228 GLY A C 1
ATOM 3377 O O . GLY A 1 226 ? 3.577 -2.396 -26.676 1.00 13.48 228 GLY A O 1
ATOM 3381 N N . ASN A 1 227 ? 3.408 -3.721 -24.896 1.00 12.41 229 ASN A N 1
ATOM 3382 C CA . ASN A 1 227 ? 2.019 -3.341 -24.680 1.00 12.19 229 ASN A CA 1
ATOM 3383 C C . ASN A 1 227 ? 1.886 -1.959 -24.052 1.00 12.75 229 ASN A C 1
ATOM 3384 O O . ASN A 1 227 ? 2.808 -1.440 -23.431 1.00 14.20 229 ASN A O 1
ATOM 3395 N N . ASP A 1 228 ? 0.709 -1.367 -24.236 1.00 13.62 230 ASP A N 1
ATOM 3396 C CA . ASP A 1 228 ? 0.385 -0.063 -23.681 1.00 13.91 230 ASP A CA 1
ATOM 3397 C C . ASP A 1 228 ? 0.030 -0.195 -22.194 1.00 12.57 230 ASP A C 1
ATOM 3398 O O . ASP A 1 228 ? -0.937 -0.866 -21.839 1.00 11.99 230 ASP A O 1
ATOM 3407 N N . PRO A 1 229 ? 0.808 0.426 -21.297 1.00 13.95 231 PRO A N 1
ATOM 3408 C CA . PRO A 1 229 ? 0.477 0.204 -19.887 1.00 14.03 231 PRO A CA 1
ATOM 3409 C C . PRO A 1 229 ? -0.899 0.712 -19.461 1.00 12.39 231 PRO A C 1
ATOM 3410 O O . PRO A 1 229 ? -1.489 0.151 -18.540 1.00 12.21 231 PRO A O 1
ATOM 3421 N N . ALA A 1 230 ? -1.400 1.756 -20.085 1.00 11.94 232 ALA A N 1
ATOM 3422 C CA . ALA A 1 230 ? -2.765 2.172 -19.767 1.00 12.66 232 ALA A CA 1
ATOM 3423 C C . ALA A 1 230 ? -3.775 1.079 -20.117 1.00 11.67 232 ALA A C 1
ATOM 3424 O O . ALA A 1 230 ? -4.712 0.833 -19.363 1.00 12.09 232 ALA A O 1
ATOM 3431 N N . GLN A 1 231 ? -3.587 0.410 -21.245 1.00 12.58 233 GLN A N 1
ATOM 3432 C CA . GLN A 1 231 ? -4.486 -0.668 -21.635 1.00 12.00 233 GLN A CA 1
ATOM 3433 C C . GLN A 1 231 ? -4.344 -1.877 -20.706 1.00 11.63 233 GLN A C 1
ATOM 3434 O O . GLN A 1 231 ? -5.343 -2.485 -20.347 1.00 11.37 233 GLN A O 1
ATOM 3448 N N . VAL A 1 232 ? -3.140 -2.195 -20.265 1.00 9.92 234 VAL A N 1
ATOM 3449 C CA . VAL A 1 232 ? -2.984 -3.349 -19.386 1.00 9.42 234 VAL A CA 1
ATOM 3450 C C . VAL A 1 232 ? -3.551 -3.011 -17.988 1.00 9.81 234 VAL A C 1
ATOM 3451 O O . VAL A 1 232 ? -4.270 -3.825 -17.395 1.00 10.00 234 VAL A O 1
ATOM 3464 N N . ALA A 1 233 ? -3.312 -1.802 -17.490 1.00 9.51 235 ALA A N 1
ATOM 3465 C CA . ALA A 1 233 ? -3.910 -1.397 -16.223 1.00 9.85 235 ALA A CA 1
ATOM 3466 C C . ALA A 1 233 ? -5.433 -1.441 -16.334 1.00 9.47 235 ALA A C 1
ATOM 3467 O O . ALA A 1 233 ? -6.111 -1.941 -15.436 1.00 10.87 235 ALA A O 1
ATOM 3474 N N . GLU A 1 234 ? -5.982 -0.925 -17.425 1.00 10.79 236 GLU A N 1
ATOM 3475 C CA 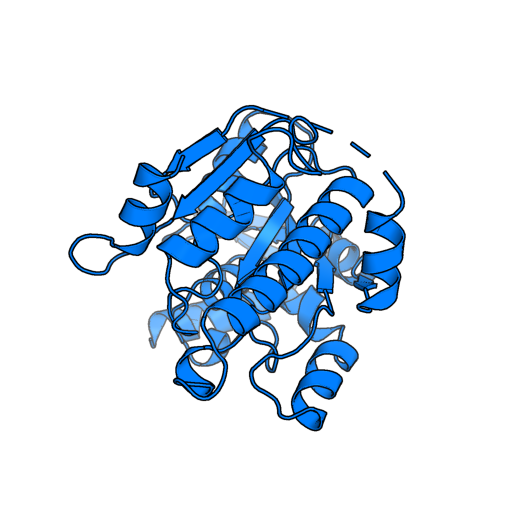. GLU A 1 234 ? -7.439 -0.937 -17.619 1.00 11.49 236 GLU A CA 1
ATOM 3476 C C . GLU A 1 234 ? -7.980 -2.370 -17.677 1.00 11.22 236 GLU A C 1
ATOM 3477 O O . GLU A 1 234 ? -9.084 -2.635 -17.181 1.00 11.47 236 GLU A O 1
ATOM 3489 N N . THR A 1 235 ? -7.215 -3.275 -18.264 1.00 10.39 237 THR A N 1
ATOM 3490 C CA . THR A 1 235 ? -7.617 -4.677 -18.363 1.00 11.13 237 THR A CA 1
ATOM 3491 C C . THR A 1 235 ? -7.820 -5.235 -16.962 1.00 10.67 237 THR A C 1
ATOM 3492 O O . THR A 1 235 ? -8.866 -5.832 -16.654 1.00 11.18 237 THR A O 1
ATOM 3503 N N . PHE A 1 236 ? -6.828 -5.055 -16.097 1.00 8.87 238 PHE A N 1
ATOM 3504 C CA . PHE A 1 236 ? -6.955 -5.524 -14.708 1.00 8.44 238 PHE A CA 1
ATOM 3505 C C . PHE A 1 236 ? -8.064 -4.789 -13.970 1.00 8.97 238 PHE A C 1
ATOM 3506 O O . PHE A 1 236 ? -8.795 -5.399 -13.186 1.00 10.68 238 PHE A O 1
ATOM 3523 N N . ALA A 1 237 ? -8.219 -3.496 -14.230 1.00 10.58 239 ALA A N 1
ATOM 3524 C CA . ALA A 1 237 ? -9.287 -2.736 -13.581 1.00 10.63 239 ALA A CA 1
ATOM 3525 C C . ALA A 1 237 ? -10.669 -3.248 -13.929 1.00 10.69 239 ALA A C 1
ATOM 3526 O O . ALA A 1 237 ? -11.545 -3.331 -13.056 1.00 12.96 239 ALA A O 1
ATOM 3533 N N . GLY A 1 238 ? -10.906 -3.566 -15.184 1.00 11.91 240 GLY A N 1
ATOM 3534 C CA . GLY A 1 238 ? -12.199 -4.092 -15.575 1.00 12.93 240 GLY A CA 1
ATOM 3535 C C . GLY A 1 238 ? -12.532 -5.418 -14.910 1.00 11.63 240 GLY A C 1
ATOM 3536 O O . GLY A 1 238 ? -13.705 -5.735 -14.692 1.00 13.60 240 GLY A O 1
ATOM 3540 N N . LEU A 1 239 ? -11.519 -6.192 -14.561 1.00 10.45 241 LEU A N 1
ATOM 3541 C CA . LEU A 1 239 ? -11.711 -7.469 -13.894 1.00 10.06 241 LEU A CA 1
ATOM 3542 C C . LEU A 1 239 ? -11.900 -7.318 -12.392 1.00 11.24 241 LEU A C 1
ATOM 3543 O O . LEU A 1 239 ? -12.663 -8.084 -11.776 1.00 12.02 241 LEU A O 1
ATOM 3559 N N . LEU A 1 240 ? -11.248 -6.313 -11.808 1.00 12.20 242 LEU A N 1
ATOM 3560 C CA . LEU A 1 240 ? -11.190 -6.202 -10.345 1.00 12.50 242 LEU A CA 1
ATOM 3561 C C . LEU A 1 240 ? -12.070 -5.104 -9.777 1.00 13.20 242 LEU A C 1
ATOM 3562 O O . LEU A 1 240 ? -12.396 -5.155 -8.585 1.00 15.37 242 LEU A O 1
ATOM 3578 N N . LEU A 1 241 ? -12.475 -4.149 -10.603 1.00 11.67 243 LEU A N 1
ATOM 3579 C CA . LEU A 1 241 ? -13.224 -2.966 -10.130 1.00 14.85 243 LEU A CA 1
ATOM 3580 C C . LEU A 1 241 ? -14.584 -2.884 -10.806 1.00 13.06 243 LEU A C 1
ATOM 3581 O O . LEU A 1 241 ? -14.918 -3.655 -11.701 1.00 13.87 243 LEU A O 1
ATOM 3597 N N . ASP A 1 242 ? -15.394 -1.928 -10.358 1.00 14.10 244 ASP A N 1
ATOM 3598 C CA . ASP A 1 242 ? -16.723 -1.659 -10.898 1.00 15.59 244 ASP A CA 1
ATOM 3599 C C . ASP A 1 242 ? -17.548 -2.907 -11.157 1.00 16.88 244 ASP A C 1
ATOM 3600 O O . ASP A 1 242 ? -18.148 -3.054 -12.230 1.00 18.18 244 ASP A O 1
ATOM 3609 N N . GLY A 1 243 ? -17.624 -3.778 -10.164 1.00 16.32 245 GLY A N 1
ATOM 3610 C CA . GLY A 1 243 ? -18.461 -4.958 -10.262 1.00 17.51 245 GLY A CA 1
ATOM 3611 C C . GLY A 1 243 ? -17.999 -5.981 -11.286 1.00 16.22 245 GLY A C 1
ATOM 3612 O O . GLY A 1 243 ? -18.773 -6.797 -11.768 1.00 17.81 245 GLY A O 1
ATOM 3616 N N . GLY A 1 244 ? -16.710 -5.977 -11.602 1.00 14.09 246 GLY A N 1
ATOM 3617 C CA . GLY A 1 244 ? -16.152 -6.905 -12.563 1.00 13.32 246 GLY A CA 1
ATOM 3618 C C . GLY A 1 244 ? -16.128 -8.307 -11.965 1.00 13.92 246 GLY A C 1
ATOM 3619 O O . GLY A 1 244 ? -16.399 -8.482 -10.778 1.00 14.35 246 GLY A O 1
ATOM 3623 N N . PRO A 1 245 ? -15.795 -9.322 -12.780 1.00 12.95 247 PRO A N 1
ATOM 3624 C CA . PRO A 1 245 ? -15.958 -10.710 -12.356 1.00 13.71 247 PRO A CA 1
ATOM 3625 C C . PRO A 1 245 ? -15.136 -11.116 -11.153 1.00 14.02 247 PRO A C 1
ATOM 3626 O O . PRO A 1 245 ? -15.516 -12.055 -10.466 1.00 16.21 247 PRO A O 1
ATOM 3637 N N . PHE A 1 246 ? -14.015 -10.437 -10.913 1.00 11.89 248 PHE A N 1
ATOM 3638 C CA . PHE A 1 246 ? -13.165 -10.733 -9.763 1.00 11.72 248 PHE A CA 1
ATOM 3639 C C . PHE A 1 246 ? -13.255 -9.681 -8.654 1.00 12.69 248 PHE A C 1
ATOM 3640 O O . PHE A 1 246 ? -12.444 -9.698 -7.734 1.00 13.53 248 PHE A O 1
ATOM 3657 N N . ALA A 1 247 ? -14.223 -8.773 -8.740 1.00 12.42 249 ALA A N 1
ATOM 3658 C CA . ALA A 1 247 ? -14.381 -7.760 -7.714 1.00 15.58 24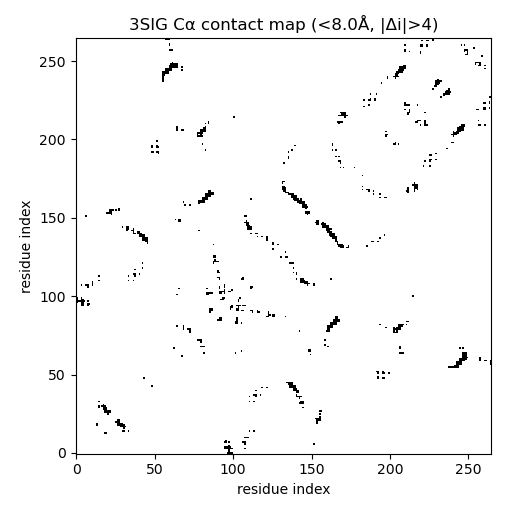9 ALA A CA 1
ATOM 3659 C C . ALA A 1 247 ? -14.625 -8.434 -6.380 1.00 17.75 249 ALA A C 1
ATOM 3660 O O . ALA A 1 247 ? -15.512 -9.275 -6.254 1.00 17.77 249 ALA A O 1
ATOM 3667 N N . GLY A 1 248 ? -13.812 -8.075 -5.394 1.00 17.12 250 GLY A N 1
ATOM 3668 C CA . GLY A 1 248 ? -13.938 -8.604 -4.050 1.00 20.32 250 GLY A CA 1
ATOM 3669 C C . GLY A 1 248 ? -13.502 -10.034 -3.819 1.00 22.40 250 GLY A C 1
ATOM 3670 O O . GLY A 1 248 ? -13.619 -10.526 -2.706 1.00 24.42 250 GLY A O 1
ATOM 3674 N N . ARG A 1 249 ? -12.961 -10.705 -4.838 1.00 15.92 251 ARG A N 1
ATOM 3675 C CA . ARG A 1 249 ? -12.615 -12.106 -4.725 1.00 17.52 251 ARG A CA 1
ATOM 3676 C C . ARG A 1 249 ? -11.220 -12.363 -4.181 1.00 20.24 251 ARG A C 1
ATOM 3677 O O . ARG A 1 249 ? -10.901 -13.475 -3.751 1.00 24.23 251 ARG A O 1
ATOM 3698 N N . PHE A 1 250 ? -10.373 -11.351 -4.226 1.00 12.68 252 PHE A N 1
ATOM 3699 C CA . PHE A 1 250 ? -9.056 -11.468 -3.635 1.00 11.09 252 PHE A CA 1
ATOM 3700 C C . PHE A 1 250 ? -9.016 -10.602 -2.378 1.00 12.03 252 PHE A C 1
ATOM 3701 O O . PHE A 1 250 ? -9.750 -9.615 -2.259 1.00 15.05 252 PHE A O 1
ATOM 3718 N N . ALA A 1 251 ? -8.170 -10.982 -1.436 1.00 11.52 253 ALA A N 1
ATOM 3719 C CA . ALA A 1 251 ? -7.963 -10.172 -0.217 1.00 14.33 253 ALA A CA 1
ATOM 3720 C C . ALA A 1 251 ? -7.045 -8.974 -0.477 1.00 11.56 253 ALA A C 1
ATOM 3721 O O . ALA A 1 251 ? -7.238 -7.887 0.049 1.00 13.42 253 ALA A O 1
ATOM 3728 N N . HIS A 1 252 ? -6.015 -9.171 -1.298 1.00 10.75 254 HIS A N 1
ATOM 3729 C CA . HIS A 1 252 ? -4.963 -8.178 -1.484 1.00 10.65 254 HIS A CA 1
ATOM 3730 C C . HIS A 1 252 ? -4.329 -8.393 -2.851 1.00 9.50 254 HIS A C 1
ATOM 3731 O O . HIS A 1 252 ? -3.955 -9.519 -3.202 1.00 10.23 254 HIS A O 1
ATOM 3746 N N . VAL A 1 253 ? -4.315 -7.337 -3.642 1.00 9.68 255 VAL A N 1
ATOM 3747 C CA . VAL A 1 253 ? -3.634 -7.330 -4.936 1.00 9.54 255 VAL A CA 1
ATOM 3748 C C . VAL A 1 253 ? -2.643 -6.199 -4.934 1.00 9.23 255 VAL A C 1
ATOM 3749 O O . VAL A 1 253 ? -3.013 -5.031 -4.667 1.00 11.18 255 VAL A O 1
ATOM 3762 N N . VAL A 1 254 ? -1.389 -6.516 -5.207 1.00 8.94 256 VAL A N 1
ATOM 3763 C CA . VAL A 1 254 ? -0.353 -5.489 -5.371 1.00 9.92 256 VAL A CA 1
ATOM 3764 C C . VAL A 1 254 ? 0.063 -5.430 -6.827 1.00 8.55 256 VAL A C 1
ATOM 3765 O O . VAL A 1 254 ? 0.381 -6.469 -7.421 1.00 9.45 256 VAL A O 1
ATOM 3778 N N . PHE A 1 255 ? 0.024 -4.226 -7.392 1.00 8.89 257 PHE A N 1
ATOM 3779 C CA . PHE A 1 255 ? 0.652 -3.958 -8.675 1.00 8.90 257 PHE A CA 1
ATOM 3780 C C . PHE A 1 255 ? 2.027 -3.446 -8.355 1.00 8.57 257 PHE A C 1
ATOM 3781 O O . PHE A 1 255 ? 2.212 -2.245 -8.068 1.00 9.83 257 PHE A O 1
ATOM 3798 N N . ALA A 1 256 ? 2.990 -4.373 -8.396 1.00 8.22 258 ALA A N 1
ATOM 3799 C CA . ALA A 1 256 ? 4.385 -4.069 -8.094 1.00 9.14 258 ALA A CA 1
ATOM 3800 C C . ALA A 1 256 ? 5.056 -3.741 -9.421 1.00 8.56 258 ALA A C 1
ATOM 3801 O O . ALA A 1 256 ? 5.229 -4.632 -10.261 1.00 9.05 258 ALA A O 1
ATOM 3808 N N . VAL A 1 257 ? 5.349 -2.452 -9.634 1.00 9.52 259 VAL A N 1
ATOM 3809 C CA . VAL A 1 257 ? 5.817 -2.004 -10.916 1.00 10.76 259 VAL A CA 1
ATOM 3810 C C . VAL A 1 257 ? 7.162 -1.296 -10.724 1.00 11.10 259 VAL A C 1
ATOM 3811 O O . VAL A 1 257 ? 7.206 -0.138 -10.303 1.00 12.78 259 VAL A O 1
ATOM 3824 N N . TRP A 1 258 ? 8.259 -1.990 -11.040 1.00 12.30 260 TRP A N 1
ATOM 3825 C CA . TRP A 1 258 ? 9.624 -1.517 -10.924 1.00 11.67 260 TRP A CA 1
ATOM 3826 C C . TRP A 1 258 ? 10.093 -1.164 -12.330 1.00 11.38 260 TRP A C 1
ATOM 3827 O O . TRP A 1 258 ? 10.400 -2.055 -13.138 1.00 11.77 260 TRP A O 1
ATOM 3848 N N . ASP A 1 259 ? 10.118 0.138 -12.610 1.00 12.78 261 ASP A N 1
ATOM 3849 C CA . ASP A 1 259 ? 10.354 0.644 -13.950 1.00 13.60 261 ASP A CA 1
ATOM 3850 C C . ASP A 1 259 ? 11.515 1.621 -13.870 1.00 14.21 261 ASP A C 1
ATOM 3851 O O . ASP A 1 259 ? 11.364 2.758 -13.396 1.00 15.92 261 ASP A O 1
ATOM 3860 N N . THR A 1 260 ? 12.676 1.215 -14.359 1.00 13.78 262 THR A N 1
ATOM 3861 C CA . THR A 1 260 ? 13.861 2.043 -14.266 1.00 14.89 262 THR A CA 1
ATOM 3862 C C . THR A 1 260 ? 13.988 3.067 -15.386 1.00 14.85 262 THR A C 1
ATOM 3863 O O . THR A 1 260 ? 14.932 3.861 -15.389 1.00 17.97 262 THR A O 1
ATOM 3874 N N . ALA A 1 261 ? 13.090 3.032 -16.359 1.00 14.50 263 ALA A N 1
ATOM 3875 C CA . ALA A 1 261 ? 13.140 4.038 -17.418 1.00 14.69 263 ALA A CA 1
ATOM 3876 C C . ALA A 1 261 ? 12.774 5.420 -16.866 1.00 16.05 263 ALA A C 1
ATOM 3877 O O . ALA A 1 261 ? 11.971 5.540 -15.925 1.00 16.05 263 ALA A O 1
ATOM 3884 N N . PRO A 1 262 ? 13.281 6.473 -17.488 1.00 16.12 264 PRO A N 1
ATOM 3885 C CA . PRO A 1 262 ? 12.982 7.823 -17.020 1.00 16.36 264 PRO A CA 1
ATOM 3886 C C . PRO A 1 262 ? 11.489 8.057 -16.961 1.00 17.71 264 PRO A C 1
ATOM 3887 O O . PRO A 1 262 ? 10.766 7.710 -17.881 1.00 19.23 264 PRO A O 1
ATOM 3898 N N . GLY A 1 263 ? 11.025 8.624 -15.857 1.00 18.77 265 GLY A N 1
ATOM 3899 C CA . GLY A 1 263 ? 9.608 8.852 -15.679 1.00 17.53 265 GLY A CA 1
ATOM 3900 C C . GLY A 1 263 ? 8.807 7.641 -15.198 1.00 18.45 265 GLY A C 1
ATOM 3901 O O . GLY A 1 263 ? 7.616 7.774 -14.885 1.00 17.63 265 GLY A O 1
ATOM 3905 N N . ALA A 1 264 ? 9.430 6.469 -15.140 1.00 14.78 266 ALA A N 1
ATOM 3906 C CA . ALA A 1 264 ? 8.756 5.229 -14.731 1.00 14.62 266 ALA A CA 1
ATOM 3907 C C . ALA A 1 264 ? 7.339 5.121 -15.294 1.00 14.51 266 ALA A C 1
ATOM 3908 O O . ALA A 1 264 ? 6.368 4.949 -14.543 1.00 14.29 266 ALA A O 1
ATOM 3915 N N . PRO A 1 265 ? 7.175 5.198 -16.624 1.00 13.41 267 PRO A N 1
ATOM 3916 C CA . PRO A 1 265 ? 5.849 5.334 -17.234 1.00 14.13 267 PRO A CA 1
ATOM 3917 C C . PRO A 1 265 ? 4.915 4.147 -16.958 1.00 14.89 267 PRO A C 1
ATOM 3918 O O . PRO A 1 265 ? 3.692 4.288 -16.872 1.00 14.29 267 PRO A O 1
ATOM 3929 N N . ARG A 1 266 ? 5.461 2.945 -16.813 1.00 12.98 268 ARG A N 1
ATOM 3930 C CA . ARG A 1 266 ? 4.614 1.800 -16.516 1.00 12.47 268 ARG A CA 1
ATOM 3931 C C . ARG A 1 266 ? 4.015 1.969 -15.129 1.00 12.27 268 ARG A C 1
ATOM 3932 O O . ARG A 1 266 ? 2.827 1.640 -14.908 1.00 12.99 268 ARG A O 1
ATOM 3953 N N . HIS A 1 267 ? 4.822 2.429 -14.184 1.00 11.36 269 HIS A N 1
ATOM 3954 C CA . HIS A 1 267 ? 4.358 2.630 -12.837 1.00 13.63 269 HIS A CA 1
ATOM 3955 C C . HIS A 1 267 ? 3.339 3.743 -12.821 1.00 14.21 269 HIS A C 1
ATOM 3956 O O . HIS A 1 267 ? 2.298 3.622 -12.172 1.00 15.31 269 HIS A O 1
ATOM 3971 N N . ALA A 1 268 ? 3.615 4.817 -13.534 1.00 14.51 270 ALA A N 1
ATOM 3972 C CA . ALA A 1 268 ? 2.691 5.941 -13.567 1.00 15.17 270 ALA A CA 1
ATOM 3973 C C . ALA A 1 268 ? 1.308 5.547 -14.079 1.00 13.31 270 ALA A C 1
ATOM 3974 O O . ALA A 1 268 ? 0.302 6.009 -13.561 1.00 14.41 270 ALA A O 1
ATOM 3981 N N . ALA A 1 269 ? 1.231 4.693 -15.093 1.00 13.96 271 ALA A N 1
ATOM 3982 C CA . ALA A 1 269 ? -0.057 4.289 -15.653 1.00 12.60 271 ALA A CA 1
ATOM 3983 C C . ALA A 1 269 ? -0.867 3.504 -14.633 1.00 12.07 271 ALA A C 1
ATOM 3984 O O . ALA A 1 269 ? -2.074 3.701 -14.509 1.00 13.32 271 ALA A O 1
ATOM 3991 N N . PHE A 1 270 ? -0.207 2.629 -13.892 1.00 11.94 272 PHE A N 1
ATOM 3992 C CA . PHE A 1 270 ? -0.903 1.865 -12.867 1.00 10.91 272 PHE A CA 1
ATOM 3993 C C . PHE A 1 270 ? -1.294 2.742 -11.679 1.00 13.87 272 PHE A C 1
ATOM 3994 O O . PHE A 1 270 ? -2.418 2.623 -11.169 1.00 13.76 272 PHE A O 1
ATOM 4011 N N . ALA A 1 271 ? -0.419 3.668 -11.283 1.00 13.27 273 ALA A N 1
ATOM 4012 C CA . ALA A 1 271 ? -0.719 4.587 -10.181 1.00 14.68 273 ALA A CA 1
ATOM 4013 C C . ALA A 1 271 ? -1.933 5.427 -10.518 1.00 17.20 273 ALA A C 1
ATOM 4014 O O . ALA A 1 271 ? -2.788 5.665 -9.672 1.00 18.89 273 ALA A O 1
ATOM 4021 N N . ARG A 1 272 ? -2.028 5.869 -11.762 1.00 15.07 274 ARG A N 1
ATOM 4022 C CA . ARG A 1 272 ? -3.165 6.677 -12.181 1.00 16.45 274 ARG A CA 1
ATOM 4023 C C . ARG A 1 272 ? -4.456 5.888 -12.112 1.00 1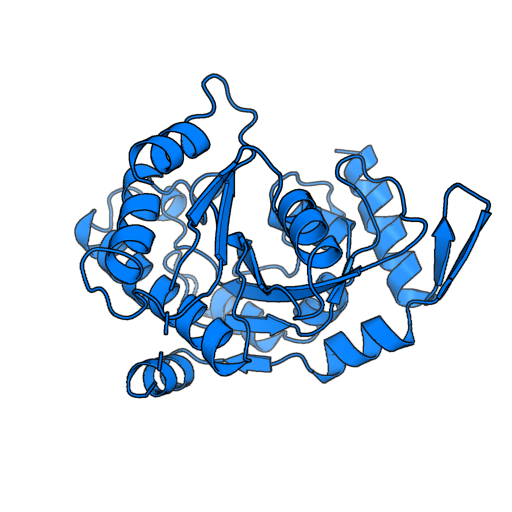8.35 274 ARG A C 1
ATOM 4024 O O . ARG A 1 272 ? -5.495 6.379 -11.688 1.00 18.50 274 ARG A O 1
ATOM 4045 N N . ARG A 1 273 ? -4.414 4.643 -12.550 1.00 14.46 275 ARG A N 1
ATOM 4046 C CA . ARG A 1 273 ? -5.654 3.890 -12.650 1.00 15.39 275 ARG A CA 1
ATOM 4047 C C . ARG A 1 273 ? -6.122 3.377 -11.291 1.00 15.62 275 ARG A C 1
ATOM 4048 O O . ARG A 1 273 ? -7.337 3.340 -11.054 1.00 20.70 275 ARG A O 1
ATOM 4069 N N . PHE A 1 274 ? -5.203 3.008 -10.413 1.00 15.45 276 PHE A N 1
ATOM 4070 C CA . PHE A 1 274 ? -5.549 2.367 -9.148 1.00 18.89 276 PHE A CA 1
ATOM 4071 C C . PHE A 1 274 ? -5.243 3.229 -7.930 1.00 31.10 276 PHE A C 1
ATOM 4072 O O . PHE A 1 274 ? -5.593 2.838 -6.813 1.00 32.52 276 PHE A O 1
#

Foldseek 3Di:
DVVLLVLLVVLVVCQVVQWDAAPVRDIGGHNVLLVVQQVPKDKDALVNLVVLLVPEAEAEAQAQQVVVLVVVVVVDPFAEEEEQLADQADQLPCRNVPDDDRSNQQSSFWSRSSNRVSCVVSNVVQVVVVAQQRHLIKMKGFFIWGAADPVSGGHPDIGTHIYIYGHQRLCVVCPPVDPPVRSLVSLLSNVSSSVSVCVVVPHQEYEAAQRCCPRSPDDLLSNLVSVCQCAHDPHVCDPVHHYYYHHQNAPPVPSVSSVSNVVSD

Secondary structure (DSSP, 8-state):
-HHHHHHHHHHHHHHHHTEEE-TTSPEEE-HHHHHHHHHT-EEE-HHHHHHHHH--EEEEES--HHHHHHHHHHH-SSPPEEEEE--SSSTTTTGGGT--SHHHHHHHHBSHHHHHTT-HHHHHHHHHH--TT--S-EEEEEEEEEEE-TTSPEEEEEEEEEEEEEPPP-HHHHGGGS-HHHHHHHHHHHHHHHHHHHHHTT--EEEE--TTSSTT---HHHHHHHHHHHHSTT-TTTTT-SEEEEE----STT-HHHHHHHHH-

Nearest PDB structures (foldseek):
  3sij-assembly1_A  TM=1.002E+00  e=1.094E-55  Thermomonospora curvata DSM 43183
  3sii-assembly1_A  TM=1.003E+00  e=1.776E-55  Thermomonospora curvata DSM 43183
  3sih-assembly1_A  TM=1.003E+00  e=9.096E-55  Thermomonospora curvata DSM 43183
  5zdf-assembly1_A  TM=9.344E-01  e=8.274E-27  Deinococcus radiodurans R1 = ATCC 13939 = DSM 20539
  5zdg-assembly1_C  TM=9.341E-01  e=7.788E-27  Deinococcus radiodurans R1 = ATCC 13939 = DSM 20539

InterPro domains:
  IPR012664 Conserved hypothetical protein CHP02452 [PIRSF014899] (38-315)
  IPR012664 Conserved hypothetical protein CHP02452 [TIGR02452] (45-310)
  IPR019261 Microbial-type PARG, catalytic domain [PF10021] (47-197)
  IPR043472 Macro domain-like [G3DSA:3.40.220.10] (40-316)
  IPR043472 Macro domain-like [SSF52949] (232-298)

CATH classification: 3.40.220.10

Organism: Thermomonospora curvata (strain ATCC 19995 / DSM 43183 / JCM 3096 / KCTC 9072 / NBRC 15933 / NCIMB 10081 / Henssen B9) (NCBI:txid471852)

Solvent-accessible surface area: 12019 Å² total; per-residue (Å²): 70,151,78,64,138,64,42,0,57,75,0,34,89,9,19,124,168,5,138,7,78,3,71,85,43,114,83,2,90,5,52,107,71,14,50,103,2,46,199,25,14,131,43,20,113,35,108,99,0,39,91,28,66,160,102,77,157,48,53,36,29,106,40,26,12,15,30,0,0,113,94,3,40,74,84,46,87,62,62,0,0,0,1,0,48,0,22,1,71,96,35,0,19,26,3,73,91,2,42,103,36,43,5,16,16,3,0,31,9,0,2,0,37,5,0,0,95,52,15,90,109,0,14,40,83,4,85,201,61,212,47,45,29,27,13,28,12,1,0,12,0,32,8,0,1,0,0,6,46,98,85,17,144,25,9,74,121,26,24,90,0,0,0,0,0,1,0,1,0,25,49,163,67,14,37,128,154,87,75,82,105,58,0,17,161,37,0,122,28,8,0,8,25,2,0,7,0,0,87,103,62,45,8,90,20,0,0,3,0,10,1,7,4,36,101,29,27,6,69,27,58,28,0,0,90,13,0,1,35,0,9,51,151,74,14,64,12,40,58,129,2,42,19,0,0,0,4,5,135,20,104,36,131,73,18,59,59,36,29,6,0,49,178,93,57

Sequence (265 aa):
RHSRRAIAAETVEILERGRYTAPSGRVVPIADHVAQAVRGTRLYRPEKLAVLLEGTRRIEVTEETTLAAARRLTGAAGDQVACLNFASAEHPGGGFLSGAHAQEEGLARSSGLYASLRAVPQFYAFHHRQRDPLYSDHLIYSPGVPVFRDDAGRLLEEPYRVAFLTSPAPNRRAIGDLRTVEEIGRVLRGRAAKVLAAARHHGHRRLLVLGAWGCGVFGNDPAQVAETFAGLLLDGGPFAGRFAHVVFAVWDTAPGAPRHAAFARRF